Protein 8JDH (pdb70)

Sequence (289 aa):
DALIHLRVPAEVKGRWVKESRLEGKLTDWITGRVEAKALSIAEVLEEAAAARSSLEDSPIFYRNKLCADGIVTIQQQAARFSAATDDATRLDAALWAREGYQLLSSGLPDSYSGAVPNEGRTGWVTASQARLFGGEALWIERCQQELGDALIHLRVPAEVKGRWVKESRLEGKLTDWITGRVEAKALSIAEVLEEAAAARSLEDSPIFYRNKLCADGIVTIQQQAARFSAATDDATRLDAALWAREGYQLLSSSGLPDSYSGAVWVTASQARLFGGEALWIERCQQELGGA

Secondary structure (DSSP, 8-state):
-EEEEEEE-HHHHHHHHHHHHHT--HHHHHHHHHHHTTS-HHHHHHHHH--HHHHTSGGGGT-HHHHHHHHHHHHHHHHHHH-SSHHHHHHHHHHHHHHHHHHHHHS-S--SSSS--HHHH-HHHHH--TTT--HHHHHHHHHHHH-/-EEEEEEE-HHHHHHHHHHHHHT--HHHHHHHHH--PPPPHHHHHHHHH--HHHHTSGGGGT-HHHHHHHHHHHHHHHHHHH-SSHHHHHHHHHHHHHHHHHHHHHS-TT------TTTT--TTT--HHHHHHHHHHHHS--

Nearest PDB structures (foldseek):
  8jdi-assembly1_E  TM=7.417E-01  e=2.693E-19  Alcanivorax sp. KX64203
  8jdh-assembly1_B  TM=6.734E-01  e=8.171E-16  Alcanivorax sp. KX64203
  2etd-assembly1_A  TM=4.822E-01  e=4.230E+00  Thermotoga maritima MSB8
  4tql-assembly1_A  TM=3.091E-01  e=3.626E+00  synthetic construct
  8jdh-assembly1_B  TM=1.007E+00  e=4.690E-20  Alcanivorax sp. KX64203

Solvent-accessible surface area: 14426 Å² total

Radius of gyration: 20.29 Å; Cα contacts (8 Å, |Δi|>4): 411; chains: 2; bounding box: 60×46×45 Å

B-factor: mean 26.19, std 13.87, range [7.16, 74.79]

Foldseek 3Di:
DDDDDDDDPPVVVVVLVVLCVLVPDSVVLVVLLVVLLPDALLVLLVVLLVLVVLCVFQLCVQDPLQVQLSVLSNVLSVQLVPDDALVSVLVSSLSNVVSLVSNVVSFDPDDDDDHHDCRNGVRVVSVVCSNCPDNVSNNVSSVVVRD/DDDDDDDDPPVVVVVLVVVVVVVPDSVVSVVVVVDDDDDALLRLLVLLLVLVLCCVDCQCVLDVLQVQLSVLSNVLSVQLVPDDALVSVLVSSVSNVVSLVSNQVSDPAVDCVDNVVRHPVCVSCPDDVVNVVSSCVVRVDD

Organism: NCBI:txid1817793

Structure (mmCIF, N/CA/C/O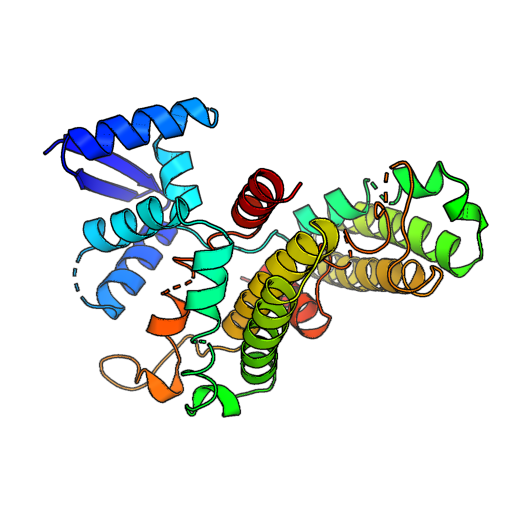 backbone):
data_8JDH
#
_entry.id   8JDH
#
_cell.length_a   85.953
_cell.length_b   52.289
_cell.length_c   85.121
_cell.angle_alpha   90.000
_cell.angle_beta   105.910
_cell.angle_gamma   90.000
#
_symmetry.space_group_name_H-M   'C 1 2 1'
#
loop_
_entity.id
_entity.type
_entity.pdbx_description
1 polymer AcrIF25
2 water water
#
loop_
_atom_site.group_PDB
_atom_site.id
_atom_site.type_symbol
_atom_site.label_atom_id
_atom_site.label_alt_id
_atom_site.label_comp_id
_atom_site.label_asym_id
_atom_site.label_entity_id
_atom_site.label_seq_id
_atom_site.pdbx_PDB_ins_code
_atom_site.Cartn_x
_atom_site.Cartn_y
_atom_site.Cartn_z
_atom_site.occupancy
_atom_site.B_iso_or_equiv
_atom_site.auth_seq_id
_atom_site.auth_comp_id
_atom_site.auth_asym_id
_atom_site.auth_atom_id
_atom_site.pdbx_PDB_model_num
ATOM 1 N N . ASP A 1 9 ? 8.448 23.291 38.961 1.00 65.33 9 ASP A N 1
ATOM 2 C CA . ASP A 1 9 ? 9.342 23.920 37.998 1.00 59.52 9 ASP A CA 1
ATOM 3 C C . ASP A 1 9 ? 9.803 25.276 38.516 1.00 63.54 9 ASP A C 1
ATOM 4 O O . ASP A 1 9 ? 9.059 25.974 39.205 1.00 70.18 9 ASP A O 1
ATOM 6 N N . ALA A 1 10 ? 11.017 25.662 38.146 1.00 59.99 10 ALA A N 1
ATOM 7 C CA . ALA A 1 10 ? 11.567 26.950 38.532 1.00 53.18 10 ALA A CA 1
ATOM 8 C C . ALA A 1 10 ? 11.480 27.899 37.347 1.00 50.30 10 ALA A C 1
ATOM 9 O O . ALA A 1 10 ? 11.252 27.495 36.207 1.00 59.15 10 ALA A O 1
ATOM 11 N N . LEU A 1 11 ? 11.643 29.183 37.633 1.00 50.74 11 LEU A N 1
ATOM 12 C CA . LEU A 1 11 ? 11.496 30.224 36.631 1.00 51.02 11 LEU A CA 1
ATOM 13 C C . LEU A 1 11 ? 12.791 31.012 36.500 1.00 49.25 11 LEU A C 1
ATOM 14 O O . LEU A 1 11 ? 13.363 31.448 37.504 1.00 45.34 11 LEU A O 1
ATOM 19 N N . ILE A 1 12 ? 13.251 31.183 35.261 1.00 42.45 12 ILE A N 1
ATOM 20 C CA . ILE A 1 12 ? 14.401 32.019 34.939 1.00 32.39 12 ILE A CA 1
ATOM 21 C C . ILE A 1 12 ? 13.908 33.160 34.065 1.00 36.19 12 ILE A C 1
ATOM 22 O O . ILE A 1 12 ? 13.191 32.927 33.084 1.00 39.48 12 ILE A O 1
ATOM 27 N N . HIS A 1 13 ? 14.284 34.384 34.417 1.00 36.94 13 HIS A N 1
ATOM 28 C CA . HIS A 1 13 ? 13.914 35.556 33.637 1.00 44.01 13 HIS A CA 1
ATOM 29 C C . HIS A 1 13 ? 15.126 35.955 32.804 1.00 43.75 13 HIS A C 1
ATOM 30 O O . HIS A 1 13 ? 16.119 36.467 33.332 1.00 41.72 13 HIS A O 1
ATOM 37 N N . LEU A 1 14 ? 15.040 35.700 31.501 1.00 34.95 14 LEU A N 1
ATOM 38 C CA . LEU A 1 14 ? 16.126 35.928 30.556 1.00 33.84 14 LEU A CA 1
ATOM 39 C C . LEU A 1 14 ? 15.837 37.224 29.806 1.00 39.43 14 LEU A C 1
ATOM 40 O O . LEU A 1 14 ? 14.855 37.306 29.062 1.00 37.20 14 LEU A O 1
ATOM 45 N N . ARG A 1 15 ? 16.685 38.236 30.009 1.00 36.37 15 ARG A N 1
ATOM 46 C CA . ARG A 1 15 ? 16.535 39.530 29.352 1.00 39.45 15 ARG A CA 1
ATOM 47 C C . ARG A 1 15 ? 17.549 39.644 28.223 1.00 39.74 15 ARG A C 1
ATOM 48 O O . ARG A 1 15 ? 18.760 39.580 28.459 1.00 45.70 15 ARG A O 1
ATOM 56 N N . VAL A 1 16 ? 17.050 39.815 27.003 1.00 33.37 16 VAL A N 1
ATOM 57 C CA . VAL A 1 16 ? 17.884 39.932 25.808 1.00 25.31 16 VAL A CA 1
ATOM 58 C C . VAL A 1 16 ? 17.329 41.035 24.934 1.00 26.03 16 VAL A C 1
ATOM 59 O O . VAL A 1 16 ? 16.173 41.472 25.111 1.00 32.15 16 VAL A O 1
ATOM 63 N N . PRO A 1 17 ? 18.122 41.549 23.996 1.00 26.71 17 PRO A N 1
ATOM 64 C CA . PRO A 1 17 ? 17.588 42.508 23.025 1.00 31.04 17 PRO A CA 1
ATOM 65 C C . PRO A 1 17 ? 16.410 41.916 22.260 1.00 32.11 17 PRO A C 1
ATOM 66 O O . PRO A 1 17 ? 16.383 40.721 21.954 1.00 31.44 17 PRO A O 1
ATOM 70 N N . ALA A 1 18 ? 15.404 42.758 21.999 1.00 30.81 18 ALA A N 1
ATOM 71 C CA . ALA A 1 18 ? 14.215 42.291 21.287 1.00 32.90 18 ALA A CA 1
ATOM 72 C C . ALA A 1 18 ? 14.580 41.606 19.977 1.00 29.52 18 ALA A C 1
ATOM 73 O O . ALA A 1 18 ? 13.911 40.652 19.565 1.00 30.70 18 ALA A O 1
ATOM 75 N N . GLU A 1 19 ? 15.642 42.074 19.322 1.00 28.00 19 GLU A N 1
ATOM 76 C CA . GLU A 1 19 ? 16.099 41.484 18.067 1.00 32.83 19 GLU A CA 1
ATOM 77 C C . GLU A 1 19 ? 16.543 40.040 18.272 1.00 33.18 19 GLU A C 1
ATOM 78 O O . GLU A 1 19 ? 16.210 39.147 17.476 1.00 28.72 19 GLU A O 1
ATOM 84 N N . VAL A 1 20 ? 17.315 39.802 19.338 1.00 30.14 20 VAL A N 1
ATOM 85 C CA . VAL A 1 20 ? 17.809 38.461 19.643 1.00 29.57 20 VAL A CA 1
ATOM 86 C C . VAL A 1 20 ? 16.647 37.526 19.944 1.00 21.48 20 VAL A C 1
ATOM 87 O O . VAL A 1 20 ? 16.577 36.400 19.426 1.00 22.62 20 VAL A O 1
ATOM 91 N N . LYS A 1 21 ? 15.717 37.979 20.794 1.00 23.05 21 LYS A N 1
ATOM 92 C CA . LYS A 1 21 ? 14.549 37.162 21.089 1.00 21.33 21 LYS A CA 1
ATOM 93 C C . LYS A 1 21 ? 13.767 36.862 19.821 1.00 29.53 21 LYS A C 1
ATOM 94 O O . LYS A 1 21 ? 13.279 35.745 19.642 1.00 20.91 21 LYS A O 1
ATOM 100 N N . GLY A 1 22 ? 13.625 37.850 18.937 1.00 24.66 22 GLY A N 1
ATOM 101 C CA . GLY A 1 22 ? 12.891 37.617 17.705 1.00 24.36 22 GLY A CA 1
ATOM 102 C C . GLY A 1 22 ? 13.533 36.535 16.861 1.00 25.79 22 GLY A C 1
ATOM 103 O O . GLY A 1 22 ? 12.845 35.670 16.310 1.00 24.65 22 GLY A O 1
ATOM 104 N N . ARG A 1 23 ? 14.863 36.571 16.760 1.00 23.30 23 ARG A N 1
ATOM 105 C CA . ARG A 1 23 ? 15.591 35.561 15.996 1.00 21.70 23 ARG A CA 1
ATOM 106 C C . ARG A 1 23 ? 15.411 34.173 16.608 1.00 23.57 23 ARG A C 1
ATOM 107 O O . ARG A 1 23 ? 15.199 33.186 15.888 1.00 22.56 23 ARG A O 1
ATOM 115 N N . TRP A 1 24 ? 15.464 34.084 17.941 1.00 19.46 24 TRP A N 1
ATOM 116 C CA . TRP A 1 24 ? 15.274 32.794 18.595 1.00 20.14 24 TRP A CA 1
ATOM 117 C C . TRP A 1 24 ? 13.852 32.283 18.424 1.00 20.57 24 TRP A C 1
ATOM 118 O O . TRP A 1 24 ? 13.636 31.085 18.208 1.00 19.24 24 TRP A O 1
ATOM 129 N N . VAL A 1 25 ? 12.866 33.171 18.550 1.00 18.73 25 VAL A N 1
ATOM 130 C CA . VAL A 1 25 ? 11.475 32.767 18.359 1.00 18.60 25 VAL A CA 1
ATOM 131 C C . VAL A 1 25 ? 11.270 32.261 16.942 1.00 21.46 25 VAL A C 1
ATOM 132 O O . VAL A 1 25 ? 10.610 31.236 16.719 1.00 22.67 25 VAL A O 1
ATOM 136 N N . LYS A 1 26 ? 11.854 32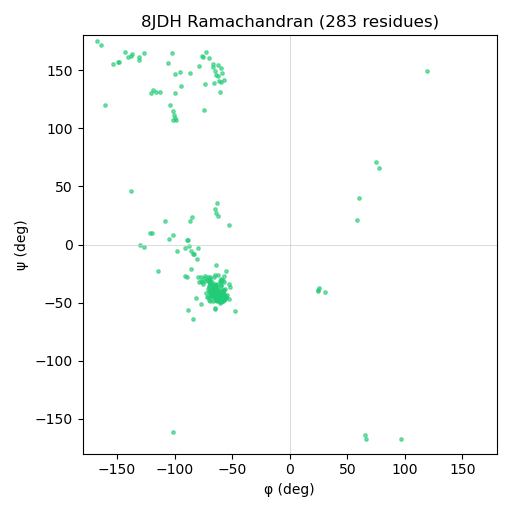.955 15.967 1.00 18.80 26 LYS A N 1
ATOM 137 C CA . LYS A 1 26 ? 11.664 32.560 14.579 1.00 26.34 26 LYS A CA 1
ATOM 138 C C . LYS A 1 26 ? 12.288 31.199 14.313 1.00 24.77 26 LYS A C 1
ATOM 139 O O . LYS A 1 26 ? 11.669 30.345 13.667 1.00 23.64 26 LYS A O 1
ATOM 145 N N . GLU A 1 27 ? 13.492 30.956 14.836 1.00 17.70 27 GLU A N 1
ATOM 146 C CA . GLU A 1 27 ? 14.105 29.660 14.565 1.00 23.32 27 GLU A CA 1
ATOM 147 C C . GLU A 1 27 ? 13.397 28.530 15.304 1.00 23.32 27 GLU A C 1
ATOM 148 O O . GLU A 1 27 ? 13.166 27.463 14.724 1.00 21.96 27 GLU A O 1
ATOM 154 N N . SER A 1 28 ? 13.086 28.719 16.593 1.00 15.71 28 SER A N 1
ATOM 155 C CA . SER A 1 28 ? 12.298 27.728 17.326 1.00 16.13 28 SER A CA 1
ATOM 156 C C . SER A 1 28 ? 10.998 27.396 16.598 1.00 19.80 28 SER A C 1
ATOM 157 O O . SER A 1 28 ? 10.624 26.223 16.469 1.00 22.79 28 SER A O 1
ATOM 160 N N . ARG A 1 29 ? 10.268 28.419 16.141 1.00 17.34 29 ARG A N 1
ATOM 161 C CA . ARG A 1 29 ? 9.001 28.134 15.481 1.00 19.21 29 ARG A CA 1
ATOM 162 C C . ARG A 1 29 ? 9.214 27.449 14.137 1.00 22.11 29 ARG A C 1
ATOM 163 O O . ARG A 1 29 ? 8.414 26.590 13.751 1.00 24.16 29 ARG A O 1
ATOM 171 N N . LEU A 1 30 ? 10.303 27.778 13.440 1.00 20.99 30 LEU A N 1
ATOM 172 C CA . LEU A 1 30 ? 10.610 27.128 12.173 1.00 24.69 30 LEU A CA 1
ATOM 173 C C . LEU A 1 30 ? 10.839 25.636 12.358 1.00 25.51 30 LEU A C 1
ATOM 174 O O . LEU A 1 30 ? 10.516 24.845 11.465 1.00 24.03 30 LEU A O 1
ATOM 179 N N . GLU A 1 31 ? 11.405 25.240 13.498 1.00 21.48 31 GLU A N 1
ATOM 180 C CA . GLU A 1 31 ? 11.642 23.841 13.821 1.00 25.86 31 GLU A CA 1
ATOM 181 C C . GLU A 1 31 ? 10.455 23.173 14.497 1.00 28.19 31 GLU A C 1
ATOM 182 O O . GLU A 1 31 ? 10.516 21.969 14.777 1.00 26.82 31 GLU A O 1
ATOM 188 N N . GLY A 1 32 ? 9.372 23.908 14.741 1.00 22.29 32 GLY A N 1
ATOM 189 C CA . GLY A 1 32 ? 8.219 23.316 15.385 1.00 23.50 32 GLY A CA 1
ATOM 190 C C . GLY A 1 32 ? 8.380 23.087 16.866 1.00 23.67 32 GLY A C 1
ATOM 191 O O . GLY A 1 32 ? 7.734 22.185 17.411 1.00 26.38 32 GLY A O 1
ATOM 200 N N . LYS A 1 34 ? 8.683 24.718 21.043 1.00 23.92 34 LYS A N 1
ATOM 201 C CA . LYS A 1 34 ? 8.526 25.812 21.987 1.00 26.23 34 LYS A CA 1
ATOM 202 C C . LYS A 1 34 ? 9.877 26.465 22.245 1.00 27.54 34 LYS A C 1
ATOM 203 O O . LYS A 1 34 ? 10.918 25.800 22.262 1.00 23.14 34 LYS A O 1
ATOM 209 N N . LEU A 1 35 ? 9.842 27.781 22.475 1.00 24.81 35 LEU A N 1
ATOM 210 C CA . LEU A 1 35 ? 11.071 28.543 22.686 1.00 19.95 35 LEU A CA 1
ATOM 211 C C . LEU A 1 35 ? 11.873 28.002 23.861 1.00 29.29 35 LEU A C 1
ATOM 212 O O . LEU A 1 35 ? 13.105 27.883 23.780 1.00 23.99 35 LEU A O 1
ATOM 217 N N . THR A 1 36 ? 11.197 27.684 24.969 1.00 22.40 36 THR A N 1
ATOM 218 C CA . THR A 1 36 ? 11.907 27.174 26.140 1.00 22.13 36 THR A CA 1
ATOM 219 C C . THR A 1 36 ? 12.600 25.853 25.838 1.00 24.51 36 THR A C 1
ATOM 220 O O . THR A 1 36 ? 13.735 25.629 26.274 1.00 28.41 36 THR A O 1
ATOM 224 N N . ASP A 1 37 ? 11.931 24.956 25.109 1.00 21.60 37 ASP A N 1
ATOM 225 C CA . ASP A 1 37 ? 12.558 23.678 24.784 1.00 21.40 37 ASP A CA 1
ATOM 226 C C . ASP A 1 37 ? 13.768 23.881 23.877 1.00 16.95 37 ASP A C 1
ATOM 227 O O . ASP A 1 37 ? 14.806 23.228 24.052 1.00 17.92 37 ASP A O 1
ATOM 232 N N . TRP A 1 38 ? 13.658 24.807 22.924 1.00 18.58 38 TRP A N 1
ATOM 233 C CA . TRP A 1 38 ? 14.757 25.094 22.004 1.00 16.53 38 TRP A CA 1
ATOM 234 C C . TRP A 1 38 ? 15.973 25.629 22.757 1.00 21.16 38 TRP A C 1
ATOM 235 O O . TRP A 1 38 ? 17.109 25.148 22.581 1.00 17.03 38 TRP A O 1
ATOM 246 N N . ILE A 1 39 ? 15.740 26.614 23.628 1.00 16.13 39 ILE A N 1
ATOM 247 C CA . ILE A 1 39 ? 16.819 27.179 24.435 1.00 15.92 39 ILE A CA 1
ATOM 248 C C . ILE A 1 39 ? 17.437 26.101 25.317 1.00 19.45 39 ILE A C 1
ATOM 249 O O . ILE A 1 39 ? 18.666 25.965 25.399 1.00 18.34 39 ILE A O 1
ATOM 254 N N . THR A 1 40 ? 16.591 25.338 26.017 1.00 19.12 40 THR A N 1
ATOM 255 C CA . THR A 1 40 ? 17.102 24.321 26.929 1.00 17.25 40 THR A CA 1
ATOM 256 C C . THR A 1 40 ? 17.959 23.307 26.198 1.00 19.16 40 THR A C 1
ATOM 257 O O . THR A 1 40 ? 19.022 22.914 26.694 1.00 19.88 40 THR A O 1
ATOM 261 N N . GLY A 1 41 ? 17.519 22.868 25.017 1.00 19.16 41 GLY A N 1
ATOM 262 C CA . GLY A 1 41 ? 18.309 21.902 24.291 1.00 20.63 41 GLY A CA 1
ATOM 263 C C . GLY A 1 41 ? 19.648 22.458 23.861 1.00 21.12 41 GLY A C 1
ATOM 264 O O . GLY A 1 41 ? 20.666 21.756 23.951 1.00 19.35 41 GLY A O 1
ATOM 265 N N . ARG A 1 42 ? 19.700 23.762 23.541 1.00 17.87 42 ARG A N 1
ATOM 266 C CA . ARG A 1 42 ? 21.007 24.282 23.150 1.00 15.43 42 ARG A CA 1
ATOM 267 C C . ARG A 1 42 ? 21.906 24.512 24.355 1.00 17.14 42 ARG A C 1
ATOM 268 O O . ARG A 1 42 ? 23.120 24.329 24.249 1.00 17.63 42 ARG A O 1
ATOM 276 N N . VAL A 1 43 ? 21.335 24.785 25.526 1.00 15.70 43 VAL A N 1
ATOM 277 C CA . VAL A 1 43 ? 22.173 24.938 26.712 1.00 17.51 43 VAL A CA 1
ATOM 278 C C . VAL A 1 43 ? 22.719 23.578 27.136 1.00 18.96 43 VAL A C 1
ATOM 279 O O . VAL A 1 43 ? 23.911 23.430 27.421 1.00 19.03 43 VAL A O 1
ATOM 283 N N . GLU A 1 44 ? 21.860 22.557 27.160 1.00 19.59 44 GLU A N 1
ATOM 284 C CA . GLU A 1 44 ? 22.311 21.256 27.639 1.00 20.42 44 GLU A CA 1
ATOM 285 C C . GLU A 1 44 ? 23.295 20.606 26.676 1.00 23.77 44 GLU A C 1
ATOM 286 O O . GLU A 1 44 ? 24.185 19.868 27.120 1.00 23.25 44 GLU A O 1
ATOM 292 N N . ALA A 1 45 ? 23.187 20.886 25.368 1.00 20.44 45 ALA A N 1
ATOM 293 C CA . ALA A 1 45 ? 24.066 20.215 24.418 1.00 22.47 45 ALA A CA 1
ATOM 294 C C . ALA A 1 45 ? 25.536 20.563 24.611 1.00 22.02 45 ALA A C 1
ATOM 295 O O . ALA A 1 45 ? 26.397 19.809 24.152 1.00 23.76 45 ALA A O 1
ATOM 297 N N . LYS A 1 46 ? 25.856 21.651 25.310 1.00 17.90 46 LYS A N 1
ATOM 298 C CA . LYS A 1 46 ? 27.250 22.075 25.361 1.00 20.57 46 LYS A CA 1
ATOM 299 C C . LYS A 1 46 ? 28.068 21.263 26.352 1.00 26.02 46 LYS A C 1
ATOM 300 O O . LYS A 1 46 ? 29.283 21.467 26.450 1.00 24.57 46 LYS A O 1
ATOM 306 N N . ALA A 1 47 ? 27.432 20.346 27.077 1.00 24.58 47 ALA A N 1
ATOM 307 C CA . ALA A 1 47 ? 28.125 19.384 27.927 1.00 23.58 47 ALA A CA 1
ATOM 308 C C . ALA A 1 47 ? 28.686 18.185 27.164 1.00 25.65 47 ALA A C 1
ATOM 309 O O . ALA A 1 47 ? 29.490 17.440 27.730 1.00 24.90 47 ALA A O 1
ATOM 311 N N . LEU A 1 48 ? 28.298 17.976 25.907 1.00 21.12 48 LEU A N 1
ATOM 312 C CA . LEU A 1 48 ? 28.817 16.848 25.138 1.00 19.90 48 LEU A CA 1
ATOM 313 C C . LEU A 1 48 ? 30.327 16.933 24.939 1.00 22.26 48 LEU A C 1
ATOM 314 O O . LEU A 1 48 ? 30.902 18.017 24.803 1.00 23.61 48 LEU A O 1
ATOM 319 N N . SER A 1 49 ? 30.970 15.764 24.945 1.00 20.99 49 SER A N 1
ATOM 320 C CA . SER A 1 49 ? 32.376 15.638 24.569 1.00 20.21 49 SER A CA 1
ATOM 321 C C . SER A 1 49 ? 32.631 16.110 23.138 1.00 19.57 49 SER A C 1
ATOM 322 O O . SER A 1 49 ? 31.757 16.046 22.272 1.00 18.96 49 SER A O 1
ATOM 325 N N . ILE A 1 50 ? 33.861 16.583 22.895 1.00 17.79 50 ILE A N 1
ATOM 326 C CA . ILE A 1 50 ? 34.295 16.944 21.539 1.00 16.79 50 ILE A CA 1
ATOM 327 C C . ILE A 1 50 ? 34.131 15.779 20.571 1.00 22.88 50 ILE A C 1
ATOM 328 O O . ILE A 1 50 ? 33.653 15.955 19.437 1.00 16.08 50 ILE A O 1
ATOM 333 N N . ALA A 1 51 ? 34.543 14.572 20.987 1.00 17.98 51 ALA A N 1
ATOM 334 C CA . ALA A 1 51 ? 34.450 13.415 20.097 1.00 18.86 51 ALA A CA 1
ATOM 335 C C . ALA A 1 51 ? 33.006 13.141 19.678 1.00 15.70 51 ALA A C 1
ATOM 336 O O . ALA A 1 51 ? 32.736 12.820 18.512 1.00 20.66 51 ALA A O 1
ATOM 338 N N . GLU A 1 52 ? 32.069 13.260 20.619 1.00 14.84 52 GLU A N 1
ATOM 339 C CA . GLU A 1 52 ? 30.667 13.006 20.311 1.00 16.97 52 GLU A CA 1
ATOM 340 C C . GLU A 1 52 ? 30.113 14.067 19.372 1.00 17.89 52 GLU A C 1
ATOM 341 O O . GLU A 1 52 ? 29.370 13.751 18.433 1.00 17.39 52 GLU A O 1
ATOM 347 N N . VAL A 1 53 ? 30.475 15.332 19.600 1.00 13.74 53 VAL A N 1
ATOM 348 C CA . VAL A 1 53 ? 30.064 16.393 18.689 1.00 14.79 53 VAL A CA 1
ATOM 349 C C . VAL A 1 53 ? 30.552 16.095 17.275 1.00 16.64 53 VAL A C 1
ATOM 350 O O . VAL A 1 53 ? 29.790 16.188 16.308 1.00 13.96 53 VAL A O 1
ATOM 354 N N . LEU A 1 54 ? 31.832 15.747 17.131 1.00 16.50 54 LEU A N 1
ATOM 355 C CA . LEU A 1 54 ? 32.379 15.547 15.792 1.00 15.58 54 LEU A CA 1
ATOM 356 C C . LEU A 1 54 ? 31.762 14.337 15.101 1.00 19.03 54 LEU A C 1
ATOM 357 O O . LEU A 1 54 ? 31.519 14.372 13.890 1.00 16.24 54 LEU A O 1
ATOM 362 N N . GLU A 1 55 ? 31.496 13.261 15.848 1.00 16.50 55 GLU A N 1
ATOM 363 C CA . GLU A 1 55 ? 30.834 12.095 15.261 1.00 16.41 55 GLU A CA 1
ATOM 364 C C . GLU A 1 55 ? 29.432 12.445 14.761 1.00 15.00 55 GLU A C 1
ATOM 365 O O . GLU A 1 55 ? 29.050 12.097 13.628 1.00 17.86 55 GLU A O 1
ATOM 371 N N . GLU A 1 56 ? 28.657 13.164 15.585 1.00 13.72 56 GLU A N 1
ATOM 372 C CA . GLU A 1 56 ? 27.307 13.532 15.158 1.00 13.18 56 GLU A CA 1
ATOM 373 C C . GLU A 1 56 ? 27.335 14.519 13.998 1.00 13.99 56 GLU A C 1
ATOM 374 O O . GLU A 1 56 ? 26.573 14.375 13.034 1.00 11.96 56 GLU A O 1
ATOM 380 N N . ALA A 1 57 ? 28.213 15.520 14.073 1.00 13.37 57 ALA A N 1
ATOM 381 C CA . ALA A 1 57 ? 28.280 16.536 13.035 1.00 12.55 57 ALA A CA 1
ATOM 382 C C . ALA A 1 57 ? 28.725 15.935 11.721 1.00 14.70 57 ALA A C 1
ATOM 383 O O . ALA A 1 57 ? 28.190 16.278 10.669 1.00 13.49 57 ALA A O 1
ATOM 385 N N . ALA A 1 58 ? 29.685 15.013 11.758 1.00 11.76 58 ALA A N 1
ATOM 386 C CA . ALA A 1 58 ? 30.103 14.371 10.524 1.00 12.61 58 ALA A CA 1
ATOM 387 C C . ALA A 1 58 ? 28.968 13.560 9.914 1.00 13.53 58 ALA A C 1
ATOM 388 O O . ALA A 1 58 ? 28.790 13.564 8.691 1.00 13.75 58 ALA A O 1
ATOM 390 N N . ALA A 1 59 ? 28.182 12.855 10.747 1.00 14.46 59 ALA A N 1
ATOM 391 C CA . ALA A 1 59 ? 27.057 12.103 10.191 1.00 17.60 59 ALA A CA 1
ATOM 392 C C . ALA A 1 59 ? 26.019 13.032 9.548 1.00 14.07 59 ALA A C 1
ATOM 393 O O . ALA A 1 59 ? 25.464 12.736 8.476 1.00 14.46 59 ALA A O 1
ATOM 403 N N . ALA A 1 61 ? 26.638 15.932 8.288 1.00 14.75 61 ALA A N 1
ATOM 404 C CA . ALA A 1 61 ? 27.248 16.422 7.058 1.00 13.80 61 ALA A CA 1
ATOM 405 C C . ALA A 1 61 ? 27.136 15.388 5.943 1.00 11.23 61 ALA A C 1
ATOM 406 O O . ALA A 1 61 ? 26.889 15.736 4.787 1.00 13.84 61 ALA A O 1
ATOM 408 N N . ARG A 1 62 ? 27.325 14.110 6.274 1.00 10.53 62 ARG A N 1
ATOM 409 C CA . ARG A 1 62 ? 27.125 13.050 5.292 1.00 13.40 62 ARG A CA 1
ATOM 410 C C . ARG A 1 62 ? 25.717 13.100 4.714 1.00 21.54 62 ARG A C 1
ATOM 411 O O . ARG A 1 62 ? 25.531 12.934 3.503 1.00 15.60 62 ARG A O 1
ATOM 419 N N . SER A 1 63 ? 24.707 13.315 5.564 1.00 15.80 63 SER A N 1
ATOM 420 C CA A SER A 1 63 ? 23.345 13.419 5.044 0.69 14.86 63 SER A CA 1
ATOM 421 C CA B SER A 1 63 ? 23.344 13.418 5.050 0.31 14.80 63 SER A CA 1
ATOM 422 C C . SER A 1 63 ? 23.187 14.631 4.136 1.00 15.10 63 SER A C 1
ATOM 423 O O . SER A 1 63 ? 22.504 14.559 3.107 1.00 16.66 63 SER A O 1
ATOM 428 N N . LEU A 1 64 ? 23.814 15.757 4.494 1.00 11.65 64 LEU A N 1
ATOM 429 C CA . LEU A 1 64 ? 23.714 16.927 3.624 1.00 14.34 64 LEU A CA 1
ATOM 430 C C . LEU A 1 64 ? 24.460 16.725 2.303 1.00 12.30 64 LEU A C 1
ATOM 431 O O . LEU A 1 64 ? 24.037 17.259 1.271 1.00 13.50 64 LEU A O 1
ATOM 436 N N . GLU A 1 65 ? 25.578 15.990 2.314 1.00 13.25 65 GLU A N 1
ATOM 437 C CA . GLU A 1 65 ? 26.279 15.718 1.065 1.00 12.11 65 GLU A CA 1
ATOM 438 C C . GLU A 1 65 ? 25.378 14.983 0.087 1.00 18.05 65 GLU A C 1
ATOM 439 O O . GLU A 1 65 ? 25.476 15.192 -1.127 1.00 16.10 65 GLU A O 1
ATOM 445 N N . ASP A 1 66 ? 24.478 14.144 0.599 1.00 13.64 66 ASP A N 1
ATOM 446 C CA . ASP A 1 66 ? 23.539 13.386 -0.209 1.00 15.74 66 ASP A CA 1
ATOM 447 C C . ASP A 1 66 ? 22.257 14.162 -0.521 1.00 19.95 66 ASP A C 1
ATOM 448 O O . ASP A 1 66 ? 21.251 13.552 -0.898 1.00 26.32 66 ASP A O 1
ATOM 453 N N . SER A 1 67 ? 22.283 15.483 -0.425 1.00 12.28 67 SER A N 1
ATOM 454 C CA . SER A 1 67 ? 21.095 16.324 -0.522 1.00 13.88 67 SER A CA 1
ATOM 455 C C . SER A 1 67 ? 21.370 17.443 -1.513 1.00 16.73 67 SER A C 1
ATOM 456 O O . SER A 1 67 ? 22.529 17.744 -1.814 1.00 15.28 67 SER A O 1
ATOM 459 N N . PRO A 1 68 ? 20.318 18.087 -2.031 1.00 16.04 68 PRO A N 1
ATOM 460 C CA . PRO A 1 68 ? 20.531 19.219 -2.951 1.00 13.34 68 PRO A CA 1
ATOM 461 C C . PRO A 1 68 ? 21.360 20.360 -2.391 1.00 14.55 68 PRO A C 1
ATOM 462 O O . PRO A 1 68 ? 22.004 21.065 -3.180 1.00 16.33 68 PRO A O 1
ATOM 466 N N . ILE A 1 69 ? 21.368 20.570 -1.069 1.00 12.11 69 ILE A N 1
ATOM 467 C CA . ILE A 1 69 ? 22.122 21.696 -0.514 1.00 14.72 69 ILE A CA 1
ATOM 468 C C . ILE A 1 69 ? 23.596 21.574 -0.876 1.00 18.60 69 ILE A C 1
ATOM 469 O O . ILE A 1 69 ? 24.286 22.587 -1.058 1.00 16.11 69 ILE A O 1
ATOM 474 N N . PHE A 1 70 ? 24.093 20.339 -1.028 1.00 16.43 70 PHE A N 1
ATOM 475 C CA . PHE A 1 70 ? 25.496 20.130 -1.380 1.00 13.12 70 PHE A CA 1
ATOM 476 C C . PHE A 1 70 ? 25.848 20.774 -2.713 1.00 17.18 70 PHE A C 1
ATOM 477 O O . PHE A 1 70 ? 26.999 21.183 -2.924 1.00 17.62 70 PHE A O 1
ATOM 485 N N . TYR A 1 71 ? 24.880 20.878 -3.617 1.00 15.87 71 TYR A N 1
ATOM 486 C CA . TYR A 1 71 ? 25.105 21.400 -4.955 1.00 16.91 71 TYR A CA 1
ATOM 487 C C . TYR A 1 71 ? 24.644 22.841 -5.107 1.00 15.71 71 TYR A C 1
ATOM 488 O O . TYR A 1 71 ? 24.678 23.380 -6.220 1.00 19.18 71 TYR A O 1
ATOM 497 N N . ARG A 1 72 ? 24.265 23.492 -4.011 1.00 10.90 72 ARG A N 1
ATOM 498 C CA . ARG A 1 72 ? 23.759 24.856 -4.106 1.00 10.97 72 ARG A CA 1
ATOM 499 C C . ARG A 1 72 ? 24.860 25.831 -4.476 1.00 15.83 72 ARG A C 1
ATOM 500 O O . ARG A 1 72 ? 24.700 26.646 -5.390 1.00 17.07 72 ARG A O 1
ATOM 508 N N . ASN A 1 73 ? 25.994 25.740 -3.794 1.00 12.87 73 ASN A N 1
ATOM 509 C CA . ASN A 1 73 ? 27.135 26.596 -4.088 1.00 12.75 73 ASN A CA 1
ATOM 510 C C . ASN A 1 73 ? 28.369 25.988 -3.436 1.00 15.10 73 ASN A C 1
ATOM 511 O O . ASN A 1 73 ? 28.284 25.040 -2.640 1.00 12.64 73 ASN A O 1
ATOM 516 N N . LYS A 1 74 ? 29.527 26.569 -3.769 1.00 9.66 74 LYS A N 1
ATOM 517 C CA . LYS A 1 74 ? 30.793 26.008 -3.320 1.00 10.88 74 LYS A CA 1
ATOM 518 C C . LYS A 1 74 ? 30.990 26.172 -1.819 1.00 11.82 74 LYS A C 1
ATOM 519 O O . LYS A 1 74 ? 31.698 25.364 -1.208 1.00 12.01 74 LYS A O 1
ATOM 525 N N . LEU A 1 75 ? 30.388 27.203 -1.207 1.00 11.00 75 LEU A N 1
ATOM 526 C CA . LEU A 1 75 ? 30.493 27.350 0.241 1.00 10.24 75 LEU A CA 1
ATOM 527 C C . LEU A 1 75 ? 29.877 26.153 0.951 1.00 11.63 75 LEU A C 1
ATOM 528 O O . LEU A 1 75 ? 30.473 25.591 1.881 1.00 10.26 75 LEU A O 1
ATOM 533 N N . CYS A 1 76 ? 28.688 25.739 0.515 1.00 10.91 76 CYS A N 1
ATOM 534 C CA . CYS A 1 76 ? 28.048 24.589 1.151 1.00 8.44 76 CYS A CA 1
ATOM 535 C C . CYS A 1 76 ? 28.844 23.312 0.931 1.00 8.19 76 CYS A C 1
ATOM 536 O O . CYS A 1 76 ? 29.068 22.540 1.872 1.00 11.46 76 CYS A O 1
ATOM 539 N N . ALA A 1 77 ? 29.254 23.052 -0.310 1.00 11.23 77 ALA A N 1
ATOM 540 C CA . ALA A 1 77 ? 29.973 21.807 -0.586 1.00 11.97 77 ALA A CA 1
ATOM 541 C C . ALA A 1 77 ? 31.268 21.744 0.214 1.00 14.54 77 ALA A C 1
ATOM 542 O O . ALA A 1 77 ? 31.578 20.729 0.856 1.00 12.87 77 ALA A O 1
ATOM 544 N N . ASP A 1 78 ? 32.048 22.825 0.177 1.00 11.62 78 ASP A N 1
ATOM 545 C CA . ASP A 1 78 ? 33.331 22.818 0.868 1.00 10.31 78 ASP A CA 1
ATOM 546 C C . ASP A 1 78 ? 33.151 22.734 2.379 1.00 12.52 78 ASP A C 1
ATOM 547 O O . ASP A 1 78 ? 33.947 22.081 3.062 1.00 13.45 78 ASP A O 1
ATOM 552 N N . GLY A 1 79 ? 32.114 23.380 2.931 1.00 10.85 79 GLY A N 1
ATOM 553 C CA . GLY A 1 79 ? 31.884 23.252 4.363 1.00 11.85 79 GLY A CA 1
ATOM 554 C C . GLY A 1 79 ? 31.519 21.827 4.755 1.00 13.16 79 GLY A C 1
ATOM 555 O O 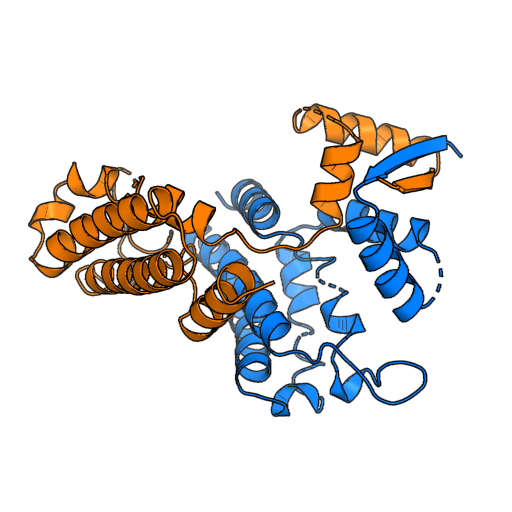. GLY A 1 79 ? 32.025 21.299 5.751 1.00 11.41 79 GLY A O 1
ATOM 556 N N . ILE A 1 80 ? 30.644 21.187 3.966 1.00 11.73 80 ILE A N 1
ATOM 557 C CA . ILE A 1 80 ? 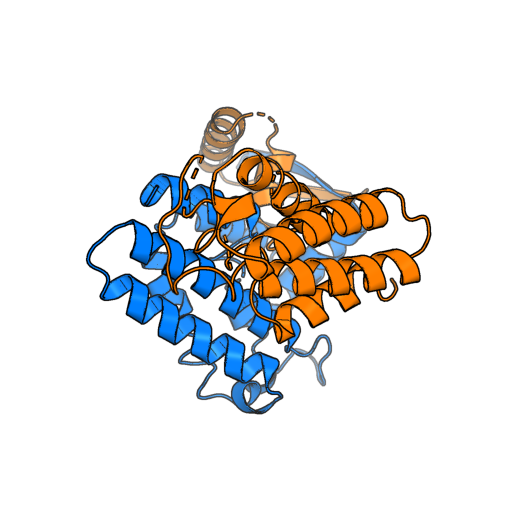30.195 19.818 4.249 1.00 8.38 80 ILE A CA 1
ATOM 558 C C . ILE A 1 80 ? 31.370 18.840 4.195 1.00 11.46 80 ILE A C 1
ATOM 559 O O . ILE A 1 80 ? 31.560 17.994 5.097 1.00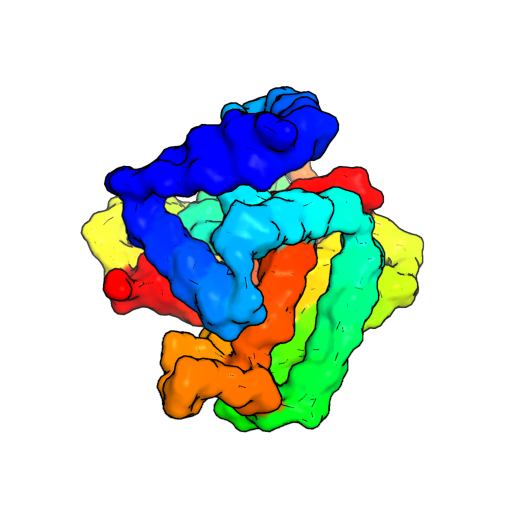 12.01 80 ILE A O 1
ATOM 564 N N . VAL A 1 81 ? 32.221 18.997 3.174 1.00 12.00 81 VAL A N 1
ATOM 565 C CA . VAL A 1 81 ? 33.400 18.143 3.043 1.00 9.79 81 VAL A CA 1
ATOM 566 C C . VAL A 1 81 ? 34.372 18.397 4.185 1.00 12.34 81 VAL A C 1
ATOM 567 O O . VAL A 1 81 ? 34.955 17.455 4.732 1.00 15.47 81 VAL A O 1
ATOM 571 N N . THR A 1 82 ? 34.577 19.665 4.555 1.00 9.43 82 THR A N 1
ATOM 572 C CA . THR A 1 82 ? 35.508 19.983 5.632 1.00 13.12 82 THR A CA 1
ATOM 573 C C . THR A 1 82 ? 35.084 19.341 6.947 1.00 17.94 82 THR A C 1
ATOM 574 O O . THR A 1 82 ? 35.921 18.794 7.679 1.00 13.58 82 THR A O 1
ATOM 578 N N . ILE A 1 83 ? 33.793 19.420 7.283 1.00 11.15 83 ILE A N 1
ATOM 579 C CA . ILE A 1 83 ? 33.352 18.802 8.530 1.00 12.37 83 ILE A CA 1
ATOM 580 C C . ILE A 1 83 ? 33.729 17.332 8.527 1.00 13.39 83 ILE A C 1
ATOM 581 O O . ILE A 1 83 ? 34.301 16.818 9.499 1.00 14.37 83 ILE A O 1
ATOM 586 N N . GLN A 1 84 ? 33.444 16.640 7.414 1.00 12.38 84 GLN A N 1
ATOM 587 C CA . GLN A 1 84 ? 33.740 15.203 7.398 1.00 12.94 84 GLN A CA 1
ATOM 588 C C . GLN A 1 84 ? 35.249 14.905 7.437 1.00 17.78 84 GLN A C 1
ATOM 589 O O . GLN A 1 84 ? 35.697 14.026 8.186 1.00 16.20 84 GLN A O 1
ATOM 595 N N . GLN A 1 85 ? 36.046 15.619 6.644 1.00 12.81 85 GLN A N 1
ATOM 596 C CA . GLN A 1 85 ? 37.482 15.367 6.614 1.00 14.59 85 GLN A CA 1
ATOM 597 C C . GLN A 1 85 ? 38.113 15.626 7.972 1.00 16.36 85 GLN A C 1
ATOM 598 O O . GLN A 1 85 ? 38.978 14.858 8.424 1.00 15.90 85 GLN A O 1
ATOM 604 N N . GLN A 1 86 ? 37.705 16.706 8.641 1.00 14.74 86 GLN A N 1
ATOM 605 C CA . GLN A 1 86 ? 38.331 17.021 9.918 1.00 15.47 86 GLN A CA 1
ATOM 606 C C . GLN A 1 86 ? 37.827 16.119 11.033 1.00 15.46 86 GLN A C 1
ATOM 607 O O . GLN A 1 86 ? 38.608 15.760 11.920 1.00 17.26 86 GLN A O 1
ATOM 613 N N . ALA A 1 87 ? 36.567 15.673 10.992 1.00 13.65 87 ALA A N 1
ATOM 614 C CA . ALA A 1 87 ? 36.160 14.657 11.959 1.00 16.54 87 ALA A CA 1
ATOM 615 C C . ALA A 1 87 ? 36.954 13.363 11.772 1.00 14.77 87 ALA A C 1
ATOM 616 O O . ALA A 1 87 ? 37.390 12.739 12.755 1.00 20.17 87 ALA A O 1
ATOM 618 N N . ALA A 1 88 ? 37.164 12.942 10.515 1.00 17.22 88 ALA A N 1
ATOM 619 C CA . ALA A 1 88 ? 37.929 11.720 10.267 1.00 18.42 88 ALA A CA 1
ATOM 620 C C . ALA A 1 88 ? 39.375 11.878 10.720 1.00 21.68 88 ALA A C 1
ATOM 621 O O . ALA A 1 88 ? 39.963 10.955 11.307 1.00 19.24 88 ALA A O 1
ATOM 623 N N . ARG A 1 89 ? 39.950 13.052 10.464 1.00 17.61 89 ARG A N 1
ATOM 624 C CA . ARG A 1 89 ? 41.306 13.361 10.901 1.00 18.57 89 ARG A CA 1
ATOM 625 C C . ARG A 1 89 ? 41.415 13.335 12.420 1.00 17.87 89 ARG A C 1
ATOM 626 O O . ARG A 1 89 ? 42.403 12.831 12.975 1.00 20.15 89 ARG A O 1
ATOM 634 N N . PHE A 1 90 ? 40.411 13.886 13.110 1.00 18.60 90 PHE A N 1
ATOM 635 C CA . PHE A 1 90 ? 40.376 13.841 14.570 1.00 17.08 90 PHE A CA 1
ATOM 636 C C . PHE A 1 90 ? 40.386 12.404 15.060 1.00 20.19 90 PHE A C 1
ATOM 637 O O . PHE A 1 90 ? 41.146 12.042 15.972 1.00 23.90 90 PHE A O 1
ATOM 645 N N . SER A 1 91 ? 39.539 11.568 14.465 1.00 16.94 91 SER A N 1
ATOM 646 C CA . SER A 1 91 ? 39.429 10.182 14.916 1.00 23.27 91 SER A CA 1
ATOM 647 C C . SER A 1 91 ? 40.718 9.408 14.685 1.00 29.15 91 SER A C 1
ATOM 648 O O . SER A 1 91 ? 41.094 8.557 15.503 1.00 28.64 91 SER A O 1
ATOM 651 N N . ALA A 1 92 ? 41.401 9.678 13.577 1.00 23.85 92 ALA A N 1
ATOM 652 C CA . ALA A 1 92 ? 42.621 8.946 13.261 1.00 24.67 92 ALA A CA 1
ATOM 653 C C . ALA A 1 92 ? 43.865 9.496 13.951 1.00 29.54 92 ALA A C 1
ATOM 654 O O . ALA A 1 92 ? 44.929 8.870 13.848 1.00 24.29 92 ALA A O 1
ATOM 656 N N . ALA A 1 93 ? 43.772 10.648 14.618 1.00 23.92 93 ALA A N 1
ATOM 657 C CA . ALA A 1 93 ? 44.956 11.302 15.165 1.00 24.35 93 ALA A CA 1
ATOM 658 C C . ALA A 1 93 ? 45.572 10.479 16.294 1.00 22.13 93 ALA A C 1
ATOM 659 O O . ALA A 1 93 ? 44.902 9.683 16.951 1.00 23.95 93 ALA A O 1
ATOM 661 N N . THR A 1 94 ? 46.875 10.673 16.513 1.00 30.03 94 THR A N 1
ATOM 662 C CA . THR A 1 94 ? 47.575 9.977 17.587 1.00 32.89 94 THR A CA 1
ATOM 663 C C . THR A 1 94 ? 48.191 10.930 18.600 1.00 33.82 94 THR A C 1
ATOM 664 O O . THR A 1 94 ? 48.955 10.489 19.465 1.00 31.35 94 THR A O 1
ATOM 668 N N . ASP A 1 95 ? 47.876 12.219 18.524 1.00 27.11 95 ASP A N 1
ATOM 669 C CA . ASP A 1 95 ? 48.364 13.179 19.498 1.00 24.70 95 ASP A CA 1
ATOM 670 C C . ASP A 1 95 ? 47.327 14.277 19.663 1.00 30.50 95 ASP A C 1
ATOM 671 O O . ASP A 1 95 ? 46.514 14.533 18.769 1.00 22.69 95 ASP A O 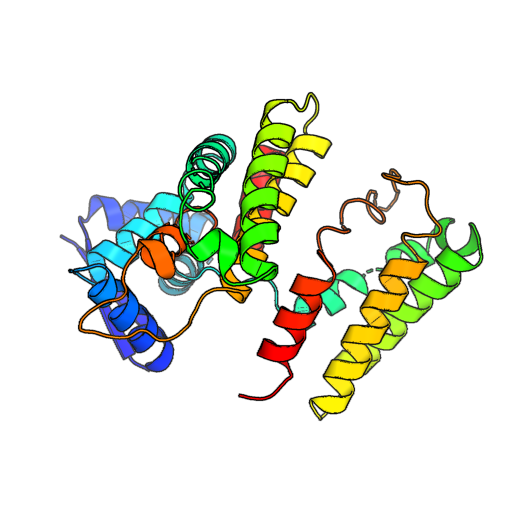1
ATOM 676 N N . ASP A 1 96 ? 47.383 14.940 20.819 1.00 25.70 96 ASP A N 1
ATOM 677 C CA . ASP A 1 96 ? 46.372 15.938 21.153 1.00 29.91 96 ASP A CA 1
ATOM 678 C C . ASP A 1 96 ? 46.481 17.188 20.293 1.00 26.74 96 ASP A C 1
ATOM 679 O O . ASP A 1 96 ? 45.468 17.850 20.059 1.00 21.69 96 ASP A O 1
ATOM 684 N N . ALA A 1 97 ? 47.683 17.555 19.843 1.00 21.85 97 ALA A N 1
ATOM 685 C CA . ALA A 1 97 ? 47.808 18.747 19.005 1.00 22.82 97 ALA A CA 1
ATOM 686 C C . ALA A 1 97 ? 47.046 18.580 17.696 1.00 22.17 97 ALA A C 1
ATOM 687 O O . ALA A 1 97 ? 46.369 19.509 17.230 1.00 22.54 97 ALA A O 1
ATOM 689 N N . THR A 1 98 ? 47.129 17.389 17.099 1.00 23.27 98 THR A N 1
ATOM 690 C CA . THR A 1 98 ? 46.376 17.124 15.879 1.00 21.03 98 THR A CA 1
ATOM 691 C C . THR A 1 98 ? 44.882 17.045 16.159 1.00 19.05 98 THR A C 1
ATOM 692 O O . THR A 1 98 ? 44.075 17.578 15.387 1.00 20.32 98 THR A O 1
ATOM 696 N N . ARG A 1 99 ? 44.490 16.385 17.253 1.00 18.11 99 ARG A N 1
ATOM 697 C CA . ARG A 1 99 ? 43.075 16.376 17.624 1.00 18.10 99 ARG A CA 1
ATOM 698 C C . ARG A 1 99 ? 42.539 17.793 17.779 1.00 20.24 99 ARG A C 1
ATOM 699 O O . ARG A 1 99 ? 41.441 18.101 17.304 1.00 18.20 99 ARG A O 1
ATOM 707 N N . LEU A 1 100 ? 43.293 18.668 18.447 1.00 17.01 100 LEU A N 1
ATOM 708 C CA . LEU A 1 100 ? 42.845 20.044 18.650 1.00 18.98 100 LEU A CA 1
ATOM 709 C C . LEU A 1 100 ? 42.699 20.776 17.326 1.00 15.10 100 LEU A C 1
ATOM 710 O O . LEU A 1 100 ? 41.683 21.450 17.070 1.00 18.07 100 LEU A O 1
ATOM 715 N N . ASP A 1 101 ? 43.719 20.674 16.471 1.00 16.74 101 ASP A N 1
ATOM 716 C CA . ASP A 1 101 ? 43.646 21.351 15.183 1.00 19.09 101 ASP A CA 1
ATOM 717 C C . ASP A 1 101 ? 42.445 20.868 14.377 1.00 19.87 101 ASP A C 1
ATOM 718 O O . ASP A 1 101 ? 41.705 21.683 13.804 1.00 15.49 101 ASP A O 1
ATOM 723 N N . ALA A 1 102 ? 42.206 19.547 14.369 1.00 13.91 102 ALA A N 1
ATOM 724 C CA . ALA A 1 102 ? 41.111 18.984 13.591 1.00 12.40 102 ALA A CA 1
ATOM 725 C C . ALA A 1 102 ? 39.755 19.402 14.147 1.00 14.82 102 ALA A C 1
ATOM 726 O O . ALA A 1 102 ? 38.834 19.689 13.378 1.00 13.06 102 ALA A O 1
ATOM 728 N N . ALA A 1 103 ? 39.606 19.431 15.477 1.00 12.66 103 ALA A N 1
ATOM 729 C CA . ALA A 1 103 ? 38.322 19.811 16.073 1.00 13.46 103 ALA A CA 1
ATOM 730 C C . ALA A 1 103 ? 37.986 21.265 15.779 1.00 11.99 103 ALA A C 1
ATOM 731 O O . ALA A 1 103 ? 36.830 21.601 15.438 1.00 14.52 103 ALA A O 1
ATOM 733 N N . LEU A 1 104 ? 39.004 22.139 15.840 1.00 15.52 104 LEU A N 1
ATOM 734 C CA . LEU A 1 104 ? 38.776 23.548 15.516 1.00 12.85 104 LEU A CA 1
ATOM 735 C C . LEU A 1 104 ? 38.429 23.725 14.043 1.00 13.80 104 LEU A C 1
ATOM 736 O O . LEU A 1 104 ? 37.500 24.472 13.685 1.00 13.98 104 LEU A O 1
ATOM 741 N N . TRP A 1 105 ? 39.140 23.009 13.175 1.00 10.79 105 TRP A N 1
ATOM 742 C CA . TRP A 1 105 ? 38.884 23.110 11.750 1.00 14.44 105 TRP A CA 1
ATOM 743 C C . TRP A 1 105 ? 37.516 22.530 11.385 1.00 12.53 105 TRP A C 1
ATOM 744 O O . TRP A 1 105 ? 36.864 23.028 10.464 1.00 12.00 105 TRP A O 1
ATOM 755 N N . ALA A 1 106 ? 37.055 21.499 12.102 1.00 11.54 106 ALA A N 1
ATOM 756 C CA . ALA A 1 106 ? 35.712 20.982 11.851 1.00 12.86 106 ALA A CA 1
ATOM 757 C C . ALA A 1 106 ? 34.662 22.060 12.076 1.00 12.05 106 ALA A C 1
ATOM 758 O O . ALA A 1 106 ? 33.732 22.220 11.260 1.00 12.23 106 ALA A O 1
ATOM 760 N N . ARG A 1 107 ? 34.790 22.817 13.175 1.00 12.89 107 ARG A N 1
ATOM 761 C CA . ARG A 1 107 ? 33.818 23.894 13.374 1.00 14.24 107 ARG A CA 1
ATOM 762 C C . ARG A 1 107 ? 33.924 24.944 12.268 1.00 12.30 107 ARG A C 1
ATOM 763 O O . ARG A 1 107 ? 32.911 25.517 11.833 1.00 12.50 107 ARG A O 1
ATOM 771 N N . GLU A 1 108 ? 35.145 25.221 11.812 1.00 12.74 108 GLU A N 1
ATOM 772 C CA . GLU A 1 108 ? 35.302 26.125 10.675 1.00 11.09 108 GLU A CA 1
ATOM 773 C C . GLU A 1 108 ? 34.507 25.626 9.464 1.00 12.34 108 GLU A C 1
ATOM 774 O O . GLU A 1 108 ? 33.916 26.422 8.712 1.00 11.11 108 GLU A O 1
ATOM 780 N N . GLY A 1 109 ? 34.486 24.307 9.254 1.00 12.08 109 GLY A N 1
ATOM 781 C CA . GLY A 1 109 ? 33.675 23.759 8.170 1.00 9.29 109 GLY A CA 1
ATOM 782 C C . GLY A 1 109 ? 32.199 24.059 8.359 1.00 12.53 109 GLY A C 1
ATOM 783 O O . GLY A 1 109 ? 31.494 24.416 7.402 1.00 10.41 109 GLY A O 1
ATOM 784 N N . TYR A 1 110 ? 31.712 23.917 9.600 1.00 9.81 110 TYR A N 1
ATOM 785 C CA . TYR A 1 110 ? 30.330 24.308 9.890 1.00 10.46 110 TYR A CA 1
ATOM 786 C C . TYR A 1 110 ? 30.083 25.788 9.571 1.00 10.30 110 TYR A C 1
ATOM 787 O O . TYR A 1 110 ? 29.053 26.144 8.989 1.00 10.69 110 TYR A O 1
ATOM 796 N N . GLN A 1 111 ? 31.006 26.664 9.960 1.00 10.40 111 GLN A N 1
ATOM 797 C CA . GLN A 1 111 ? 30.824 28.101 9.721 1.00 10.58 111 GLN A CA 1
ATOM 798 C C . GLN A 1 111 ? 30.796 28.413 8.220 1.00 11.43 111 GLN A C 1
ATOM 799 O O . GLN A 1 111 ? 30.024 29.267 7.752 1.00 10.85 111 GLN A O 1
ATOM 805 N N . LEU A 1 112 ? 31.645 27.727 7.454 1.00 13.05 112 LEU A N 1
ATOM 806 C CA . LEU A 1 112 ? 31.670 27.879 5.996 1.00 8.60 112 LEU A CA 1
ATOM 807 C C . LEU A 1 112 ? 30.346 27.430 5.370 1.00 10.44 112 LEU A C 1
ATOM 808 O O . LEU A 1 112 ? 29.737 28.148 4.547 1.00 11.01 112 LEU A O 1
ATOM 813 N N . LEU A 1 113 ? 29.865 26.253 5.785 1.00 10.66 113 LEU A N 1
ATOM 814 C CA . LEU A 1 113 ? 28.571 25.776 5.309 1.00 11.34 113 LEU A CA 1
ATOM 815 C C . LEU A 1 113 ? 27.485 26.790 5.628 1.00 13.04 113 LEU A C 1
ATOM 816 O O . LEU A 1 113 ? 26.660 27.131 4.769 1.00 12.05 113 LEU A O 1
ATOM 821 N N . SER A 1 114 ? 27.480 27.284 6.865 1.00 10.37 114 SER A N 1
ATOM 822 C CA . SER A 1 114 ? 26.462 28.231 7.301 1.00 11.46 114 SER A CA 1
ATOM 823 C C . SER A 1 114 ? 26.446 29.473 6.425 1.00 13.44 114 SER A C 1
ATOM 824 O O . SER A 1 114 ? 25.371 29.992 6.095 1.00 13.40 114 SER A O 1
ATOM 827 N N . SER A 1 115 ? 27.631 29.963 6.044 1.00 12.61 115 SER A N 1
ATOM 828 C CA . SER A 1 115 ? 27.718 31.122 5.154 1.00 11.27 115 SER A CA 1
ATOM 829 C C . SER A 1 115 ? 27.097 30.856 3.781 1.00 15.19 115 SER A C 1
ATOM 830 O O . SER A 1 115 ? 26.683 31.805 3.093 1.00 15.18 115 SER A O 1
ATOM 833 N N . GLY A 1 116 ? 27.060 29.594 3.344 1.00 14.42 116 GLY A N 1
ATOM 834 C CA . GLY A 1 116 ? 26.430 29.299 2.062 1.00 12.56 116 GLY A CA 1
ATOM 835 C C . GLY A 1 116 ? 24.941 28.958 2.060 1.00 13.95 116 GLY A C 1
ATOM 836 O O . GLY A 1 116 ? 24.335 28.816 0.991 1.00 11.85 116 GLY A O 1
ATOM 837 N N . LEU A 1 117 ? 24.305 28.879 3.208 1.00 12.48 117 LEU A N 1
ATOM 838 C CA . LEU A 1 117 ? 22.920 28.413 3.215 1.00 13.73 117 LEU A CA 1
ATOM 839 C C . LEU A 1 117 ? 21.969 29.530 2.798 1.00 14.45 117 LEU A C 1
ATOM 840 O O . LEU A 1 117 ? 22.290 30.708 2.946 1.00 15.46 117 LEU A O 1
ATOM 845 N N . PRO A 1 118 ? 20.807 29.183 2.240 1.00 14.26 118 PRO A N 1
ATOM 846 C CA . PRO A 1 118 ? 19.789 30.209 1.978 1.00 16.99 118 PRO A CA 1
ATOM 847 C C . PRO A 1 118 ? 19.289 30.826 3.280 1.00 16.84 118 PRO A C 1
ATOM 848 O O . PRO A 1 118 ? 19.225 30.173 4.321 1.00 24.17 118 PRO A O 1
ATOM 852 N N . ASP A 1 119 ? 18.970 32.115 3.229 1.00 30.58 119 ASP A N 1
ATOM 853 C CA . ASP A 1 119 ? 18.355 32.769 4.380 1.00 30.79 119 ASP A CA 1
ATOM 854 C C . ASP A 1 119 ? 16.865 33.008 4.185 1.00 28.62 119 ASP A C 1
ATOM 855 O O . ASP A 1 119 ? 16.237 33.625 5.047 1.00 39.28 119 ASP A O 1
ATOM 860 N N . SER A 1 120 ? 16.291 32.530 3.081 1.00 30.65 120 SER A N 1
ATOM 861 C CA . SER A 1 120 ? 14.869 32.681 2.793 1.00 36.46 120 SER A CA 1
ATOM 862 C C . SER A 1 120 ? 14.378 31.410 2.105 1.00 37.91 120 SER A C 1
ATOM 863 O O . SER A 1 120 ? 15.172 30.589 1.638 1.00 40.78 120 SER A O 1
ATOM 866 N N . TYR A 1 121 ? 13.058 31.242 2.027 1.00 35.62 121 TYR A N 1
ATOM 867 C CA . TYR A 1 121 ? 12.527 29.997 1.486 1.00 37.51 121 TYR A CA 1
ATOM 868 C C . TYR A 1 121 ? 11.145 30.204 0.885 1.00 42.43 121 TYR A C 1
ATOM 869 O O . TYR A 1 121 ? 10.405 31.111 1.270 1.00 35.49 121 TYR A O 1
ATOM 878 N N . SER A 1 122 ? 10.811 29.319 -0.055 1.00 50.34 122 SER A N 1
ATOM 879 C CA . SER A 1 122 ? 9.500 29.252 -0.692 1.00 58.71 122 SER A CA 1
ATOM 880 C C . SER A 1 122 ? 8.581 28.252 0.005 1.00 61.96 122 SER A C 1
ATOM 881 O O . SER A 1 122 ? 9.001 27.151 0.381 1.00 66.81 122 SER A O 1
ATOM 884 N N . GLY A 1 123 ? 7.333 28.661 0.199 1.00 59.04 123 GLY A N 1
ATOM 885 C CA . GLY A 1 123 ? 6.325 27.839 0.837 1.00 55.43 123 GLY A CA 1
ATOM 886 C C . GLY A 1 123 ? 6.147 28.131 2.311 1.00 48.50 123 GLY A C 1
ATOM 887 O O . GLY A 1 123 ? 6.674 29.102 2.866 1.00 43.79 123 GLY A O 1
ATOM 888 N N . ALA A 1 124 ? 5.431 27.215 2.972 1.00 41.58 124 ALA A N 1
ATOM 889 C CA . ALA A 1 124 ? 5.057 27.442 4.365 1.00 41.21 124 ALA A CA 1
ATOM 890 C C . ALA A 1 124 ? 6.252 27.306 5.299 1.00 50.72 124 ALA A C 1
ATOM 891 O O . ALA A 1 124 ? 6.415 28.094 6.236 1.00 50.23 124 ALA A O 1
ATOM 893 N N . VAL A 1 125 ? 7.101 26.300 5.066 1.00 44.40 125 VAL A N 1
ATOM 894 C CA . VAL A 1 125 ? 8.342 26.121 5.809 1.00 47.83 125 VAL A CA 1
ATOM 895 C C . VAL A 1 125 ? 9.421 25.662 4.847 1.00 36.86 125 VAL A C 1
ATOM 896 O O . VAL A 1 125 ? 9.120 25.183 3.737 1.00 33.26 125 VAL A O 1
ATOM 900 N N . PRO A 1 126 ? 10.695 25.804 5.217 1.00 36.88 126 PRO A N 1
ATOM 901 C CA . PRO A 1 126 ? 11.774 25.399 4.303 1.00 31.87 126 PRO A CA 1
ATOM 902 C C . PRO A 1 126 ? 11.781 23.896 4.058 1.00 30.92 126 PRO A C 1
ATOM 903 O O . PRO A 1 126 ? 11.550 23.098 4.971 1.00 45.24 126 PRO A O 1
ATOM 907 N N . ASN A 1 127 ? 12.024 23.517 2.803 1.00 30.65 127 ASN A N 1
ATOM 908 C CA . ASN A 1 127 ? 12.249 22.115 2.464 1.00 26.06 127 ASN A CA 1
ATOM 909 C C . ASN A 1 127 ? 13.647 21.720 2.931 1.00 17.37 127 ASN A C 1
ATOM 910 O O . ASN A 1 127 ? 14.647 22.241 2.419 1.00 17.58 127 ASN A O 1
ATOM 915 N N . GLU A 1 128 ? 13.714 20.785 3.882 1.00 19.12 128 GLU A N 1
ATOM 916 C CA . GLU A 1 128 ? 14.988 20.491 4.539 1.00 16.66 128 GLU A CA 1
ATOM 917 C C . GLU A 1 128 ? 16.073 20.079 3.538 1.00 21.39 128 GLU A C 1
ATOM 918 O O . GLU A 1 128 ? 17.231 20.494 3.667 1.00 23.50 128 GLU A O 1
ATOM 924 N N . GLY A 1 129 ? 15.717 19.291 2.519 1.00 29.55 129 GLY A N 1
ATOM 925 C CA . GLY A 1 129 ? 16.728 18.781 1.598 1.00 25.08 129 GLY A CA 1
ATOM 926 C C . GLY A 1 129 ? 17.428 19.856 0.786 1.00 27.35 129 GLY A C 1
ATOM 927 O O . GLY A 1 129 ? 18.622 19.741 0.484 1.00 23.29 129 GLY A O 1
ATOM 928 N N . ARG A 1 130 ? 16.715 20.914 0.415 1.00 25.07 130 ARG A N 1
ATOM 929 C CA . ARG A 1 130 ? 17.343 21.944 -0.398 1.00 29.41 130 ARG A CA 1
ATOM 930 C C . ARG A 1 130 ? 17.825 23.142 0.406 1.00 27.05 130 ARG A C 1
ATOM 931 O O . ARG A 1 130 ? 18.472 24.026 -0.164 1.00 31.42 130 ARG A O 1
ATOM 939 N N . THR A 1 131 ? 17.534 23.202 1.707 1.00 20.37 131 THR A N 1
ATOM 940 C CA . THR A 1 131 ? 18.012 24.304 2.526 1.00 16.68 131 THR A CA 1
ATOM 941 C C . THR A 1 131 ? 19.003 23.897 3.604 1.00 22.79 131 THR A C 1
ATOM 942 O O . THR A 1 131 ? 19.759 24.755 4.067 1.00 20.24 131 THR A O 1
ATOM 946 N N . GLY A 1 132 ? 19.001 22.632 4.024 1.00 21.34 132 GLY A N 1
ATOM 947 C CA . GLY A 1 132 ? 19.777 22.189 5.175 1.00 24.90 132 GLY A CA 1
ATOM 948 C C . GLY A 1 132 ? 19.456 22.907 6.467 1.00 19.21 132 GLY A C 1
ATOM 949 O O . GLY A 1 132 ? 20.254 22.887 7.405 1.00 17.81 132 GLY A O 1
ATOM 950 N N . TRP A 1 133 ? 18.284 23.521 6.555 1.00 14.88 133 TRP A N 1
ATOM 951 C CA . TRP A 1 133 ? 18.049 24.544 7.565 1.00 17.54 133 TRP A CA 1
ATOM 952 C C . TRP A 1 133 ? 18.097 23.975 8.984 1.00 15.26 133 TRP A C 1
ATOM 953 O O . TRP A 1 133 ? 18.856 24.454 9.845 1.00 13.70 133 TRP A O 1
ATOM 964 N N . VAL A 1 134 ? 17.278 22.959 9.253 1.00 14.42 134 VAL A N 1
ATOM 965 C CA . VAL A 1 134 ? 17.198 22.442 10.614 1.00 14.44 134 VAL A CA 1
ATOM 966 C C . VAL A 1 134 ? 18.425 21.598 10.951 1.00 13.10 134 VAL A C 1
ATOM 967 O O . VAL A 1 134 ? 18.874 21.594 12.098 1.00 12.69 134 VAL A O 1
ATOM 971 N N . THR A 1 135 ? 18.986 20.880 9.970 1.00 13.62 135 THR A N 1
ATOM 972 C CA . THR A 1 135 ? 20.256 20.184 10.186 1.00 13.27 135 THR A CA 1
ATOM 973 C C . THR A 1 135 ? 21.348 21.161 10.608 1.00 13.51 135 THR A C 1
ATOM 974 O O . THR A 1 135 ? 22.087 20.907 11.572 1.00 12.91 135 THR A O 1
ATOM 978 N N . ALA A 1 136 ? 21.463 22.290 9.898 1.00 10.52 136 ALA A N 1
ATOM 979 C CA . ALA A 1 136 ? 22.427 23.321 10.279 1.00 15.39 136 ALA A CA 1
ATOM 980 C C . ALA A 1 136 ? 22.170 23.818 11.690 1.00 12.46 136 ALA A C 1
ATOM 981 O O . ALA A 1 136 ? 23.117 24.097 12.434 1.00 13.54 136 ALA A O 1
ATOM 983 N N . SER A 1 137 ? 20.896 24.028 12.045 1.00 10.36 137 SER A N 1
ATOM 984 C CA . SER A 1 137 ? 20.584 24.408 13.422 1.00 12.97 137 SER A CA 1
ATOM 985 C C . SER A 1 137 ? 21.057 23.346 14.421 1.00 12.79 137 SER A C 1
ATOM 986 O O . SER A 1 137 ? 21.534 23.675 15.511 1.00 12.08 137 SER A O 1
ATOM 989 N N . GLN A 1 138 ? 20.920 22.064 14.081 1.00 13.81 138 GLN A N 1
ATOM 990 C CA . GLN A 1 138 ? 21.425 21.016 14.974 1.00 12.99 138 GLN A CA 1
ATOM 991 C C . GLN A 1 138 ? 22.944 21.074 15.098 1.00 12.36 138 GLN A C 1
ATOM 992 O O . GLN A 1 138 ? 23.503 20.878 16.185 1.00 12.98 138 GLN A O 1
ATOM 1006 N N . ALA A 1 140 ? 24.643 23.849 14.841 1.00 12.31 140 ALA A N 1
ATOM 1007 C CA . ALA A 1 140 ? 24.832 25.014 15.707 1.00 11.18 140 ALA A CA 1
ATOM 1008 C C . ALA A 1 140 ? 24.617 24.653 17.178 1.00 12.51 140 ALA A C 1
ATOM 1009 O O . ALA A 1 140 ? 25.312 25.165 18.071 1.00 13.27 140 ALA A O 1
ATOM 1011 N N . ARG A 1 141 ? 23.647 23.776 17.450 1.00 11.09 141 ARG A N 1
ATOM 1012 C CA . ARG A 1 141 ? 23.417 23.331 18.820 1.00 10.64 141 ARG A CA 1
ATOM 1013 C C . ARG A 1 141 ? 24.608 22.530 19.335 1.00 14.05 141 ARG A C 1
ATOM 1014 O O . ARG A 1 141 ? 24.987 22.642 20.508 1.00 14.42 141 ARG A O 1
ATOM 1022 N N . LEU A 1 142 ? 25.248 21.756 18.459 1.00 13.32 142 LEU A N 1
ATOM 1023 C CA . LEU A 1 142 ? 26.406 20.974 18.897 1.00 12.61 142 LEU A CA 1
ATOM 1024 C C . LEU A 1 142 ? 27.666 21.821 19.046 1.00 15.51 142 LEU A C 1
ATOM 1025 O O . LEU A 1 142 ? 28.341 21.765 20.074 1.00 12.41 142 LEU A O 1
ATOM 1030 N N . PHE A 1 143 ? 28.006 22.595 18.023 1.00 12.85 143 PHE A N 1
ATOM 1031 C CA . PHE A 1 143 ? 29.268 23.326 18.008 1.00 13.90 143 PHE A CA 1
ATOM 1032 C C . PHE A 1 143 ? 29.237 24.596 18.849 1.00 16.33 143 PHE A C 1
ATOM 1033 O O . PHE A 1 143 ? 30.274 24.999 19.389 1.00 16.68 143 PHE A O 1
ATOM 1041 N N . GLY A 1 144 ? 28.087 25.254 18.942 1.00 12.49 144 GLY A N 1
ATOM 1042 C CA . GLY A 1 144 ? 28.047 26.516 19.664 1.00 11.68 144 GLY A CA 1
ATOM 1043 C C . GLY A 1 144 ? 28.879 27.595 18.980 1.00 14.61 144 GLY A C 1
ATOM 1044 O O . GLY A 1 144 ? 29.224 27.514 17.794 1.00 12.55 144 GLY A O 1
ATOM 1045 N N . GLY A 1 145 ? 29.159 28.650 19.748 1.00 13.71 145 GLY A N 1
ATOM 1046 C CA . GLY A 1 145 ? 29.985 29.725 19.245 1.00 14.68 145 GLY A CA 1
ATOM 1047 C C . GLY A 1 145 ? 31.451 29.339 19.199 1.00 17.46 145 GLY A C 1
ATOM 1048 O O . GLY A 1 145 ? 31.898 28.404 19.856 1.00 15.49 145 GLY A O 1
ATOM 1049 N N . GLU A 1 146 ? 32.217 30.087 18.403 1.00 12.78 146 GLU A N 1
ATOM 1050 C CA . GLU A 1 146 ? 33.621 29.735 18.200 1.00 14.27 146 GLU A CA 1
ATOM 1051 C C . GLU A 1 146 ? 34.429 29.894 19.489 1.00 16.82 146 GLU A C 1
ATOM 1052 O O . GLU A 1 146 ? 35.244 29.031 19.820 1.00 13.90 146 GLU A O 1
ATOM 1058 N N . ALA A 1 147 ? 34.230 30.988 20.229 1.00 15.61 147 ALA A N 1
ATOM 1059 C CA . ALA A 1 147 ? 34.989 31.170 21.471 1.00 18.32 147 ALA A CA 1
ATOM 1060 C C . ALA A 1 147 ? 34.734 30.028 22.452 1.00 16.27 147 ALA A C 1
ATOM 1061 O O . ALA A 1 147 ? 35.676 29.455 23.029 1.00 18.81 147 ALA A O 1
ATOM 1063 N N . LEU A 1 148 ? 33.461 29.656 22.626 1.00 15.81 148 LEU A N 1
ATOM 1064 C CA . LEU A 1 148 ? 33.132 28.551 23.527 1.00 14.80 148 LEU A CA 1
ATOM 1065 C C . LEU A 1 148 ? 33.677 27.224 23.005 1.00 14.57 148 LEU A C 1
ATOM 1066 O O . LEU A 1 148 ? 34.140 26.391 23.790 1.00 15.99 148 LEU A O 1
ATOM 1071 N N . TRP A 1 149 ? 33.581 26.987 21.690 1.00 13.76 149 TRP A N 1
ATOM 1072 C CA . TRP A 1 149 ? 34.140 25.768 21.111 1.00 13.87 149 TRP A CA 1
ATOM 1073 C C . TRP A 1 149 ? 35.632 25.677 21.391 1.00 15.58 149 TRP A C 1
ATOM 1074 O O . TRP A 1 149 ? 36.141 24.620 21.778 1.00 15.03 149 TRP A O 1
ATOM 1085 N N . ILE A 1 150 ? 36.343 26.786 21.210 1.00 14.76 150 ILE A N 1
ATOM 1086 C CA . ILE A 1 150 ? 37.781 26.793 21.460 1.00 21.27 150 ILE A CA 1
ATOM 1087 C C . ILE A 1 150 ? 38.054 26.416 22.907 1.00 18.11 150 ILE A C 1
ATOM 1088 O O . ILE A 1 150 ? 38.937 25.596 23.202 1.00 19.75 150 ILE A O 1
ATOM 1093 N N . GLU A 1 151 ? 37.274 26.984 23.824 1.00 17.08 151 GLU A N 1
ATOM 1094 C CA . GLU A 1 151 ? 37.452 26.677 25.240 1.00 16.74 151 GLU A CA 1
ATOM 1095 C C . GLU A 1 151 ? 37.185 25.200 25.542 1.00 21.19 151 GLU A C 1
ATOM 1096 O O . GLU A 1 151 ? 37.968 24.556 26.258 1.00 22.92 151 GLU A O 1
ATOM 1102 N N . ARG A 1 152 ? 36.100 24.635 24.988 1.00 15.88 152 ARG A N 1
ATOM 1103 C CA . ARG A 1 152 ? 35.805 23.220 25.219 1.00 15.71 152 ARG A CA 1
ATOM 1104 C C . ARG A 1 152 ? 36.917 22.341 24.659 1.00 19.09 152 ARG A C 1
ATOM 1105 O O . ARG A 1 152 ? 37.329 21.344 25.280 1.00 24.79 152 ARG A O 1
ATOM 1113 N N . CYS A 1 153 ? 37.458 22.738 23.509 1.00 15.75 153 CYS A N 1
ATOM 1114 C CA . CYS A 1 153 ? 38.469 21.921 22.863 1.00 16.28 153 CYS A CA 1
ATOM 1115 C C . CYS A 1 153 ? 39.759 21.962 23.660 1.00 25.84 153 CYS A C 1
ATOM 1116 O O . CYS A 1 153 ? 40.389 20.926 23.877 1.00 25.61 153 CYS A O 1
ATOM 1119 N N . GLN A 1 154 ? 40.109 23.134 24.180 1.00 21.25 154 GLN A N 1
ATOM 1120 C CA . GLN A 1 154 ? 41.316 23.255 24.996 1.00 22.72 154 GLN A CA 1
ATOM 1121 C C . GLN A 1 154 ? 41.169 22.542 26.334 1.00 27.00 154 GLN A C 1
ATOM 1122 O O . GLN A 1 154 ? 42.148 21.995 26.858 1.00 29.28 154 GLN A O 1
ATOM 1128 N N . GLN A 1 155 ? 39.966 22.512 26.895 1.00 26.06 155 GLN A N 1
ATOM 1129 C CA . GLN A 1 155 ? 39.807 21.809 28.155 1.00 26.84 155 GLN A CA 1
ATOM 1130 C C . GLN A 1 155 ? 39.956 20.309 27.956 1.00 33.38 155 GLN A C 1
ATOM 1131 O O . GLN A 1 155 ? 40.488 19.621 28.834 1.00 35.44 155 GLN A O 1
ATOM 1133 N N . GLU A 1 156 ? 39.566 19.792 26.793 1.00 29.09 156 GLU A N 1
ATOM 1134 C CA . GLU A 1 156 ? 39.713 18.353 26.587 1.00 27.57 156 GLU A CA 1
ATOM 1135 C C . GLU A 1 156 ? 41.045 17.946 25.962 1.00 29.59 156 GLU A C 1
ATOM 1136 O O . GLU A 1 156 ? 41.501 16.819 26.182 1.00 36.18 156 GLU A O 1
ATOM 1142 N N . LEU A 1 157 ? 41.673 18.821 25.184 1.00 27.43 157 LEU A N 1
ATOM 1143 C CA . LEU A 1 157 ? 42.809 18.463 24.349 1.00 32.02 157 LEU A CA 1
ATOM 1144 C C . LEU A 1 157 ? 44.012 19.386 24.505 1.00 41.46 157 LEU A C 1
ATOM 1145 O O . LEU A 1 157 ? 45.012 19.184 23.810 1.00 43.59 157 LEU A O 1
ATOM 1150 N N . GLY A 1 158 ? 43.935 20.407 25.353 1.00 41.26 158 GLY A N 1
ATOM 1151 C CA . GLY A 1 158 ? 45.022 21.361 25.496 1.00 47.78 158 GLY A CA 1
ATOM 1152 C C . GLY A 1 158 ? 46.063 20.936 26.513 1.00 57.33 158 GLY A C 1
ATOM 1153 O O . GLY A 1 158 ? 47.263 21.106 26.290 1.00 67.48 158 GLY A O 1
ATOM 1154 N N . ASP B 1 9 ? 14.718 45.934 24.487 1.00 67.19 9 ASP B N 1
ATOM 1155 C CA . ASP B 1 9 ? 14.897 44.762 25.338 1.00 64.60 9 ASP B CA 1
ATOM 1156 C C . ASP B 1 9 ? 13.617 43.932 25.405 1.00 61.62 9 ASP B C 1
ATOM 1157 O O . ASP B 1 9 ? 12.510 44.473 25.351 1.00 68.64 9 ASP B O 1
ATOM 1159 N N . ALA B 1 10 ? 13.774 42.613 25.471 1.00 42.75 10 ALA B N 1
ATOM 1160 C CA . ALA B 1 10 ? 12.656 41.699 25.638 1.00 35.27 10 ALA B CA 1
ATOM 1161 C C . ALA B 1 10 ? 12.910 40.784 26.829 1.00 33.26 10 ALA B C 1
ATOM 1162 O O . ALA B 1 10 ? 14.036 40.661 27.315 1.00 37.80 10 ALA B O 1
ATOM 1164 N N . LEU B 1 11 ? 11.852 40.119 27.281 1.00 34.66 11 LEU B N 1
ATOM 1165 C CA . LEU B 1 11 ? 11.926 39.187 28.396 1.00 32.64 11 LEU B CA 1
ATOM 1166 C C . LEU B 1 11 ? 11.521 37.807 27.898 1.00 35.88 11 LEU B C 1
ATOM 1167 O O . LEU B 1 11 ? 10.511 37.667 27.199 1.00 35.07 11 LEU B O 1
ATOM 1169 N N . ILE B 1 12 ? 12.312 36.796 28.247 1.00 34.46 12 ILE B N 1
ATOM 1170 C CA . ILE B 1 12 ? 11.992 35.404 27.956 1.00 27.25 12 ILE B CA 1
ATOM 1171 C C . ILE B 1 12 ? 11.730 34.717 29.287 1.00 33.32 12 ILE B C 1
ATOM 1172 O O . ILE B 1 12 ? 12.516 34.857 30.232 1.00 33.62 12 ILE B O 1
ATOM 1177 N N . HIS B 1 13 ? 10.622 33.993 29.369 1.00 33.02 13 HIS B N 1
ATOM 1178 C CA . HIS B 1 13 ? 10.255 33.272 30.580 1.00 34.89 13 HIS B CA 1
ATOM 1179 C C . HIS B 1 13 ? 10.664 31.821 30.387 1.00 34.37 13 HIS B C 1
ATOM 1180 O O . HIS B 1 13 ? 10.038 31.089 29.614 1.00 36.99 13 HIS B O 1
ATOM 1187 N N . LEU B 1 14 ? 11.722 31.412 31.080 1.00 35.49 14 LEU B N 1
ATOM 1188 C CA . LEU B 1 14 ? 12.256 30.061 30.979 1.00 37.38 14 LEU B CA 1
ATOM 1189 C C . LEU B 1 14 ? 11.745 29.269 32.175 1.00 40.09 14 LEU B C 1
ATOM 1190 O O . LEU B 1 14 ? 12.180 29.496 33.307 1.00 42.83 14 LEU B O 1
ATOM 1195 N N . ARG B 1 15 ? 10.827 28.343 31.926 1.00 44.23 15 ARG B N 1
ATOM 1196 C CA . ARG B 1 15 ? 10.307 27.462 32.963 1.00 40.69 15 ARG B CA 1
ATOM 1197 C C . ARG B 1 15 ? 11.016 26.117 32.839 1.00 42.86 15 ARG B C 1
ATOM 1198 O O . ARG B 1 15 ? 10.825 25.393 31.856 1.00 46.53 15 ARG B O 1
ATOM 1200 N N . VAL B 1 16 ? 11.847 25.793 33.827 1.00 40.66 16 VAL B N 1
ATOM 1201 C CA . VAL B 1 16 ? 12.622 24.554 33.813 1.00 41.17 16 VAL B CA 1
ATOM 1202 C C . VAL B 1 16 ? 12.454 23.862 35.158 1.00 41.42 16 VAL B C 1
ATOM 1203 O O . VAL B 1 16 ? 12.090 24.498 36.160 1.00 45.03 16 VAL B O 1
ATOM 1207 N N . PRO B 1 17 ? 12.708 22.553 35.218 1.00 43.46 17 PRO B N 1
ATOM 1208 C CA . PRO B 1 17 ? 12.695 21.866 36.518 1.00 49.38 17 PRO B CA 1
ATOM 1209 C C . PRO B 1 17 ? 13.731 22.459 37.462 1.00 51.52 17 PRO B C 1
ATOM 1210 O O . PRO B 1 17 ? 14.850 22.784 37.058 1.00 45.42 17 PRO B O 1
ATOM 1214 N N . ALA B 1 18 ? 13.345 22.582 38.738 1.00 55.19 18 ALA B N 1
ATOM 1215 C CA . ALA B 1 18 ? 14.216 23.196 39.738 1.00 46.98 18 ALA B CA 1
ATOM 1216 C C . ALA B 1 18 ? 15.601 22.561 39.749 1.00 45.79 18 ALA B C 1
ATOM 1217 O O . ALA B 1 18 ? 16.608 23.254 39.946 1.00 52.29 18 ALA B O 1
ATOM 1219 N N . GLU B 1 19 ? 15.673 21.243 39.536 1.00 45.77 19 GLU B N 1
ATOM 1220 C CA . GLU B 1 19 ? 16.970 20.579 39.438 1.00 52.47 19 GLU B CA 1
ATOM 1221 C C . GLU B 1 19 ? 17.813 21.189 38.325 1.00 48.70 19 GLU B C 1
ATOM 1222 O O . GLU B 1 19 ? 19.011 21.452 38.505 1.00 46.02 19 GLU B O 1
ATOM 1224 N N . VAL B 1 20 ? 17.189 21.449 37.173 1.00 50.82 20 VAL B N 1
ATOM 1225 C CA . VAL B 1 20 ? 17.919 21.973 36.025 1.00 48.28 20 VAL B CA 1
ATOM 1226 C C . VAL B 1 20 ? 18.389 23.398 36.288 1.00 43.08 20 VAL B C 1
ATOM 1227 O O . VAL B 1 20 ? 19.535 23.751 35.979 1.00 39.40 20 VAL B O 1
ATOM 1231 N N . LYS B 1 21 ? 17.516 24.249 36.840 1.00 44.08 21 LYS B N 1
ATOM 1232 C CA . LYS B 1 21 ? 17.955 25.603 37.161 1.00 38.48 21 LYS B CA 1
ATOM 1233 C C . LYS B 1 21 ? 19.102 25.581 38.157 1.00 43.79 21 LYS B C 1
ATOM 1234 O O . LYS B 1 21 ? 20.058 26.349 38.024 1.00 40.37 21 LYS B O 1
ATOM 1240 N N . GLY B 1 22 ? 19.024 24.714 39.169 1.00 47.79 22 GLY B N 1
ATOM 1241 C CA . GLY B 1 22 ? 20.109 24.643 40.134 1.00 39.27 22 GLY B CA 1
ATOM 1242 C C . GLY B 1 22 ? 21.425 24.250 39.492 1.00 4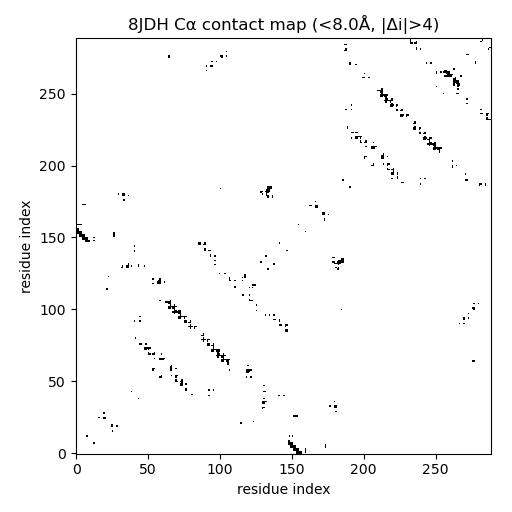0.18 22 GLY B C 1
ATOM 1243 O O . GLY B 1 22 ? 22.471 24.852 39.766 1.00 41.80 22 GLY B O 1
ATOM 1244 N N . ARG B 1 23 ? 21.386 23.247 38.611 1.00 41.44 23 ARG B N 1
ATOM 1245 C CA . ARG B 1 23 ? 22.603 22.827 37.923 1.00 39.35 23 ARG B CA 1
ATOM 1246 C C . ARG B 1 23 ? 23.151 23.947 37.045 1.00 40.16 23 ARG B C 1
ATOM 1247 O O . ARG B 1 23 ? 24.372 24.168 36.981 1.00 40.73 23 ARG B O 1
ATOM 1255 N N . TRP B 1 24 ? 22.259 24.677 36.370 1.00 37.17 24 TRP B N 1
ATOM 1256 C CA . TRP B 1 24 ? 22.703 25.789 35.540 1.00 35.64 24 TRP B CA 1
ATOM 1257 C C . TRP B 1 24 ? 23.315 26.895 36.387 1.00 37.26 24 TRP B C 1
ATOM 1258 O O . TRP B 1 24 ? 24.304 27.507 35.987 1.00 35.02 24 TRP B O 1
ATOM 1269 N N . VAL B 1 25 ? 22.725 27.185 37.546 1.00 41.58 25 VAL B N 1
ATOM 1270 C CA . VAL B 1 25 ? 23.275 28.216 38.422 1.00 43.88 25 VAL B CA 1
ATOM 1271 C C . VAL B 1 25 ? 24.675 27.827 38.877 1.00 39.61 25 VAL B C 1
ATOM 1272 O O . VAL B 1 25 ? 25.602 28.653 38.887 1.00 42.44 25 VAL B O 1
ATOM 1276 N N . LYS B 1 26 ? 24.859 26.553 39.228 1.00 34.18 26 LYS B N 1
ATOM 1277 C CA . LYS B 1 26 ? 26.169 26.133 39.708 1.00 33.27 26 LYS B CA 1
ATOM 1278 C C . LYS B 1 26 ? 27.209 26.220 38.598 1.00 43.52 26 LYS B C 1
ATOM 1279 O O . LYS B 1 26 ? 28.305 26.749 38.810 1.00 44.08 26 LYS B O 1
ATOM 1285 N N . GLU B 1 27 ? 26.872 25.769 37.388 1.00 45.08 27 GLU B N 1
ATOM 1286 C CA . GLU B 1 27 ? 27.859 25.867 36.317 1.00 29.31 27 GLU B CA 1
ATOM 1287 C C . GLU B 1 27 ? 28.089 27.323 35.922 1.00 30.66 27 GLU B C 1
ATOM 1288 O O . GLU B 1 27 ? 29.232 27.744 35.712 1.00 33.62 27 GLU B O 1
ATOM 1294 N N . SER B 1 28 ? 27.014 28.108 35.856 1.00 33.73 28 SER B N 1
ATOM 1295 C CA . SER B 1 28 ? 27.058 29.541 35.589 1.00 32.84 28 SER B CA 1
ATOM 1296 C C . SER B 1 28 ? 28.099 30.253 36.447 1.00 52.69 28 SER B C 1
ATOM 1297 O O . SER B 1 28 ? 28.999 30.925 35.929 1.00 53.35 28 SER B O 1
ATOM 1300 N N . ARG B 1 29 ? 27.990 30.131 37.776 1.00 52.43 29 ARG B N 1
ATOM 1301 C CA . ARG B 1 29 ? 28.994 30.800 38.605 1.00 52.42 29 ARG B CA 1
ATOM 1302 C C . ARG B 1 29 ? 30.328 30.063 38.559 1.00 40.83 29 ARG B C 1
ATOM 1303 O O . ARG B 1 29 ? 31.385 30.685 38.705 1.00 38.23 29 ARG B O 1
ATOM 1311 N N . LEU B 1 30 ? 30.299 28.746 38.339 1.00 45.70 30 LEU B N 1
ATOM 1312 C CA . LEU B 1 30 ? 31.531 27.974 38.231 1.00 47.30 30 LEU B CA 1
ATOM 1313 C C . LEU B 1 30 ? 32.404 28.483 37.089 1.00 50.72 30 LEU B C 1
ATOM 1314 O O . LEU B 1 30 ? 33.636 28.476 37.187 1.00 46.47 30 LEU B O 1
ATOM 1319 N N . GLU B 1 31 ? 31.783 28.925 35.997 1.00 50.34 31 GLU B N 1
ATOM 1320 C CA . GLU B 1 31 ? 32.497 29.503 34.867 1.00 48.04 31 GLU B CA 1
ATOM 1321 C C . GLU B 1 31 ? 32.709 31.004 35.020 1.00 46.38 31 GLU B C 1
ATOM 1322 O O . GLU B 1 31 ? 33.208 31.644 34.088 1.00 49.67 31 GLU B O 1
ATOM 1328 N N . GLY B 1 32 ? 32.317 31.579 36.153 1.00 41.58 32 GLY B N 1
ATOM 1329 C CA . GLY B 1 32 ? 32.516 32.995 36.397 1.00 40.98 32 GLY B CA 1
ATOM 1330 C C . GLY B 1 32 ? 31.544 33.919 35.699 1.00 48.84 32 GLY B C 1
ATOM 1331 O O . GLY B 1 32 ? 31.931 35.017 35.282 1.00 52.93 32 GLY B O 1
ATOM 1340 N N . LYS B 1 34 ? 27.284 35.518 35.111 1.00 39.54 34 LYS B N 1
ATOM 1341 C CA . LYS B 1 34 ? 25.871 35.645 35.442 1.00 47.47 34 LYS B CA 1
ATOM 1342 C C . LYS B 1 34 ? 25.045 34.672 34.604 1.00 46.40 34 LYS B C 1
ATOM 1343 O O . LYS B 1 34 ? 25.378 34.374 33.454 1.00 41.00 34 LYS B O 1
ATOM 1345 N N . LEU B 1 35 ? 23.943 34.193 35.190 1.00 41.90 35 LEU B N 1
ATOM 1346 C CA . LEU B 1 35 ? 23.171 33.118 34.571 1.00 41.99 35 LEU B CA 1
ATOM 1347 C C . LEU B 1 35 ? 22.671 33.500 33.180 1.00 40.68 35 LEU B C 1
ATOM 1348 O O . LEU B 1 35 ? 22.733 32.689 32.248 1.00 32.84 35 LEU B O 1
ATOM 1353 N N . THR B 1 36 ? 22.174 34.730 33.017 1.00 41.00 36 THR B N 1
ATOM 1354 C CA . THR B 1 36 ? 21.665 35.154 31.714 1.00 39.89 36 THR B CA 1
ATOM 1355 C C . THR B 1 36 ? 22.757 35.126 30.652 1.00 34.15 36 THR B C 1
ATOM 1356 O O . THR B 1 36 ? 22.533 34.640 29.535 1.00 29.13 36 THR B O 1
ATOM 1360 N N . ASP B 1 37 ? 23.952 35.624 30.990 1.00 28.40 37 ASP B N 1
ATOM 1361 C CA . ASP B 1 37 ? 25.056 35.649 30.034 1.00 31.31 37 ASP B CA 1
ATOM 1362 C C . ASP B 1 37 ? 25.510 34.239 29.685 1.00 25.00 37 ASP B C 1
ATOM 1363 O O . ASP B 1 37 ? 25.831 33.949 28.526 1.00 26.95 37 ASP B O 1
ATOM 1368 N N . TRP B 1 38 ? 25.539 33.354 30.681 1.00 28.61 38 TRP B N 1
ATOM 1369 C CA . TRP B 1 38 ? 25.927 31.968 30.453 1.00 26.88 38 TRP B CA 1
ATOM 1370 C C . TRP B 1 38 ? 24.947 31.283 29.504 1.00 24.45 38 TRP B C 1
ATOM 1371 O O . TRP B 1 38 ? 25.351 30.645 28.516 1.00 25.94 38 TRP B O 1
ATOM 1382 N N . ILE B 1 39 ? 23.645 31.449 29.762 1.00 22.19 39 ILE B N 1
ATOM 1383 C CA . ILE B 1 39 ? 22.634 30.852 28.892 1.00 23.65 39 ILE B CA 1
ATOM 1384 C C . ILE B 1 39 ? 22.769 31.391 27.475 1.00 23.30 39 ILE B C 1
ATOM 1385 O O . ILE B 1 39 ? 22.836 30.621 26.508 1.00 20.69 39 ILE B O 1
ATOM 1390 N N . THR B 1 40 ? 22.824 32.722 27.331 1.00 21.57 40 THR B N 1
ATOM 1391 C CA . THR B 1 40 ? 22.907 33.311 25.998 1.00 21.25 40 THR B CA 1
ATOM 1392 C C . THR B 1 40 ? 24.138 32.812 25.257 1.00 16.76 40 THR B C 1
ATOM 1393 O O . THR B 1 40 ? 24.069 32.511 24.059 1.00 16.84 40 THR B O 1
ATOM 1397 N N . GLY B 1 41 ? 25.273 32.714 25.957 1.00 19.09 41 GLY B N 1
ATOM 1398 C CA . GLY B 1 41 ? 26.498 32.235 25.342 1.00 21.75 41 GLY B CA 1
ATOM 1399 C C . GLY B 1 41 ? 26.419 30.792 24.901 1.00 20.64 41 GLY B C 1
ATOM 1400 O O . GLY B 1 41 ? 27.212 30.357 24.062 1.00 19.75 41 GLY B O 1
ATOM 1401 N N . ARG B 1 42 ? 25.564 30.002 25.548 1.00 14.44 42 ARG B N 1
ATOM 1402 C CA . ARG B 1 42 ? 25.341 28.627 25.112 1.00 17.14 42 ARG B CA 1
ATOM 1403 C C . ARG B 1 42 ? 24.283 28.488 24.015 1.00 18.42 42 ARG B C 1
ATOM 1404 O O . ARG B 1 42 ? 24.230 27.443 23.362 1.00 19.97 42 ARG B O 1
ATOM 1412 N N . VAL B 1 43 ? 23.387 29.463 23.859 1.00 16.11 43 VAL B N 1
ATOM 1413 C CA . VAL B 1 43 ? 22.390 29.421 22.784 1.00 13.01 43 VAL B CA 1
ATOM 1414 C C . VAL B 1 43 ? 22.978 29.892 21.447 1.00 17.60 43 VAL B C 1
ATOM 1415 O O . VAL B 1 43 ? 22.769 29.265 20.399 1.00 14.85 43 VAL B O 1
ATOM 1419 N N . GLU B 1 44 ? 23.705 31.008 21.455 1.00 14.08 44 GLU B N 1
ATOM 1420 C CA . GLU B 1 44 ? 24.235 31.561 20.216 1.00 14.11 44 GLU B CA 1
ATOM 1421 C C . GLU B 1 44 ? 25.355 30.680 19.655 1.00 17.75 44 GLU B C 1
ATOM 1422 O O . GLU B 1 44 ? 25.961 29.868 20.361 1.00 22.16 44 GLU B O 1
ATOM 1428 N N . ALA B 1 45 ? 25.625 30.843 18.359 1.00 11.79 45 ALA B N 1
ATOM 1429 C CA . ALA B 1 45 ? 26.624 30.025 17.685 1.00 15.50 45 ALA B CA 1
ATOM 1430 C C . ALA B 1 45 ? 27.474 30.883 16.751 1.00 14.08 45 ALA B C 1
ATOM 1431 O O . ALA B 1 45 ? 27.687 30.548 15.587 1.00 15.00 45 ALA B O 1
ATOM 1433 N N . LYS B 1 46 ? 27.934 32.030 17.241 1.00 15.44 46 LYS B N 1
ATOM 1434 C CA . LYS B 1 46 ? 28.651 32.972 16.392 1.00 15.11 46 LYS B CA 1
ATOM 1435 C C . LYS B 1 46 ? 30.146 32.681 16.309 1.00 14.89 46 LYS B C 1
ATOM 1436 O O . LYS B 1 46 ? 30.784 32.243 17.273 1.00 13.47 46 LYS B O 1
ATOM 1442 N N . ALA B 1 47 ? 30.705 32.991 15.145 1.00 16.07 47 ALA B N 1
ATOM 1443 C CA . ALA B 1 47 ? 32.146 32.967 14.980 1.00 17.16 47 ALA B CA 1
ATOM 1444 C C . ALA B 1 47 ? 32.766 34.152 15.706 1.00 13.35 47 ALA B C 1
ATOM 1445 O O . ALA B 1 47 ? 32.076 35.096 16.106 1.00 15.15 47 ALA B O 1
ATOM 1447 N N . LEU B 1 48 ? 34.089 34.094 15.884 1.00 14.38 48 LEU B N 1
ATOM 1448 C CA . LEU B 1 48 ? 34.792 35.251 16.419 1.00 16.77 48 LEU B CA 1
ATOM 1449 C C . LEU B 1 48 ? 34.592 36.404 15.450 1.00 13.27 48 LEU B C 1
ATOM 1450 O O . LEU B 1 48 ? 34.568 36.202 14.234 1.00 15.57 48 LEU B O 1
ATOM 1455 N N . SER B 1 49 ? 34.399 37.603 15.983 1.00 13.33 49 SER B N 1
ATOM 1456 C CA . SER B 1 49 ? 34.366 38.790 15.135 1.00 16.53 49 SER B CA 1
ATOM 1457 C C . SER B 1 49 ? 35.701 38.984 14.426 1.00 18.14 49 SER B C 1
ATOM 1458 O O . SER B 1 49 ? 36.751 38.559 14.911 1.00 15.03 49 SER B O 1
ATOM 1461 N N . ILE B 1 50 ? 35.652 39.654 13.272 1.00 19.17 50 ILE B N 1
ATOM 1462 C CA . ILE B 1 50 ? 36.889 40.089 12.619 1.00 14.26 50 ILE B CA 1
ATOM 1463 C C . ILE B 1 50 ? 37.729 40.922 13.583 1.00 13.75 50 ILE B C 1
ATOM 1464 O O . ILE B 1 50 ? 38.955 40.758 13.666 1.00 16.91 50 ILE B O 1
ATOM 1469 N N . ALA B 1 51 ? 37.088 41.831 14.327 1.00 16.43 51 ALA B N 1
ATOM 1470 C CA . ALA B 1 51 ? 37.834 42.670 15.269 1.00 20.50 51 ALA B CA 1
ATOM 1471 C C . ALA B 1 51 ? 38.578 41.823 16.297 1.00 20.70 51 ALA B C 1
ATOM 1472 O O . ALA B 1 51 ? 39.745 42.096 16.622 1.00 17.62 51 ALA B O 1
ATOM 1474 N N . GLU B 1 52 ? 37.929 40.768 16.799 1.00 17.25 52 GLU B N 1
ATOM 1475 C CA . GLU B 1 52 ? 38.582 39.909 17.784 1.00 18.17 52 GLU B CA 1
ATOM 1476 C C . GLU B 1 52 ? 39.735 39.129 17.154 1.00 15.79 52 GLU B C 1
ATOM 1477 O O . GLU B 1 52 ? 40.800 38.970 17.769 1.00 18.23 52 GLU B O 1
ATOM 1483 N N . VAL B 1 53 ? 39.539 38.641 15.925 1.00 12.37 53 VAL B N 1
ATOM 1484 C CA . VAL B 1 53 ? 40.610 37.933 15.220 1.00 13.76 53 VAL B CA 1
ATOM 1485 C C . VAL B 1 53 ? 41.829 38.835 15.065 1.00 11.78 53 VAL B C 1
ATOM 1486 O O . VAL B 1 53 ? 42.967 38.414 15.295 1.00 12.19 53 VAL B O 1
ATOM 1490 N N . LEU B 1 54 ? 41.615 40.068 14.607 1.00 13.76 54 LEU B N 1
ATOM 1491 C CA . LEU B 1 54 ? 42.756 40.953 14.371 1.00 16.97 54 LEU B CA 1
ATOM 1492 C C . LEU B 1 54 ? 43.439 41.347 15.675 1.00 18.98 54 LEU B C 1
ATOM 1493 O O . LEU B 1 54 ? 44.666 41.459 15.721 1.00 16.07 54 LEU B O 1
ATOM 1498 N N . GLU B 1 55 ? 42.677 41.557 16.750 1.00 17.57 55 GLU B N 1
ATOM 1499 C CA . GLU B 1 55 ? 43.323 41.866 18.025 1.00 18.39 55 GLU B CA 1
ATOM 1500 C C . GLU B 1 55 ? 44.207 40.704 18.487 1.00 16.45 55 GLU B C 1
ATOM 1501 O O . GLU B 1 55 ? 45.374 40.900 18.878 1.00 19.45 55 GLU B O 1
ATOM 1507 N N . GLU B 1 56 ? 43.684 39.476 18.392 1.00 17.04 56 GLU B N 1
ATOM 1508 C CA . GLU B 1 56 ? 44.473 38.310 18.783 1.00 15.55 56 GLU B CA 1
ATOM 1509 C C . GLU B 1 56 ? 45.677 38.108 17.864 1.00 16.62 56 GLU B C 1
ATOM 1510 O O . GLU B 1 56 ? 46.773 37.754 18.329 1.00 18.14 56 GLU B O 1
ATOM 1516 N N . ALA B 1 57 ? 45.489 38.303 16.555 1.00 13.98 57 ALA B N 1
ATOM 1517 C CA . ALA B 1 57 ? 46.577 38.103 15.603 1.00 15.50 57 ALA B CA 1
ATOM 1518 C C . ALA B 1 57 ? 47.688 39.120 15.820 1.00 17.32 57 ALA B C 1
ATOM 1519 O O . ALA B 1 57 ? 48.874 38.777 15.724 1.00 16.23 57 ALA B O 1
ATOM 1521 N N . ALA B 1 58 ? 47.328 40.377 16.103 1.00 15.62 58 ALA B N 1
ATOM 1522 C CA . ALA B 1 58 ? 48.347 41.381 16.385 1.00 15.97 58 ALA B CA 1
ATOM 1523 C C . ALA B 1 58 ? 49.120 41.037 17.647 1.00 19.76 58 ALA B C 1
ATOM 1524 O O . ALA B 1 58 ? 50.338 41.232 17.702 1.00 20.14 58 ALA B O 1
ATOM 1526 N N . ALA B 1 59 ? 48.436 40.524 18.675 1.00 19.32 59 ALA B N 1
ATOM 1527 C CA . ALA B 1 59 ? 49.160 40.111 19.882 1.00 21.23 59 ALA B CA 1
ATOM 1528 C C . ALA B 1 59 ? 50.151 38.987 19.579 1.00 18.99 59 ALA B C 1
ATOM 1529 O O . ALA B 1 59 ? 51.317 39.024 20.021 1.00 21.58 59 ALA B O 1
ATOM 1539 N N . ALA B 1 61 ? 51.505 38.344 16.674 1.00 18.23 61 ALA B N 1
ATOM 1540 C CA . ALA B 1 61 ? 52.543 38.892 15.808 1.00 18.93 61 ALA B CA 1
ATOM 1541 C C . ALA B 1 61 ? 53.556 39.686 16.612 1.00 17.80 61 ALA B C 1
ATOM 1542 O O . ALA B 1 61 ? 54.753 39.643 16.312 1.00 17.84 61 ALA B O 1
ATOM 1544 N N . ARG B 1 62 ? 53.086 40.443 17.607 1.00 17.30 62 ARG B N 1
ATOM 1545 C CA . ARG B 1 62 ? 53.984 41.152 18.517 1.00 19.08 62 ARG B CA 1
ATOM 1546 C C . ARG B 1 62 ? 54.922 40.182 19.209 1.00 21.92 62 ARG B C 1
ATOM 1547 O O . ARG B 1 62 ? 56.130 40.433 19.314 1.00 26.07 62 ARG B O 1
ATOM 1555 N N . SER B 1 63 ? 54.366 39.085 19.735 1.00 21.00 63 SER B N 1
ATOM 1556 C CA . SER B 1 63 ? 55.210 38.065 20.356 1.00 25.68 63 SER B CA 1
ATOM 1557 C C . SER B 1 63 ? 56.244 37.515 19.380 1.00 28.15 63 SER B C 1
ATOM 1558 O O . SER B 1 63 ? 57.394 37.259 19.760 1.00 25.36 63 SER B O 1
ATOM 1561 N N . LEU B 1 64 ? 55.845 37.304 18.122 1.00 23.27 64 LEU B N 1
ATOM 1562 C CA . LEU B 1 64 ? 56.773 36.753 17.133 1.00 21.55 64 LEU B CA 1
ATOM 1563 C C . LEU B 1 64 ? 57.853 37.757 16.762 1.00 18.61 64 LEU B C 1
ATOM 1564 O O . LEU B 1 64 ? 59.007 37.375 16.528 1.00 21.22 64 LEU B O 1
ATOM 1569 N N . GLU B 1 65 ? 57.502 39.044 16.704 1.00 15.50 65 GLU B N 1
ATOM 1570 C CA . GLU B 1 65 ? 58.511 40.059 16.422 1.00 17.17 65 GLU B CA 1
ATOM 1571 C C . GLU B 1 65 ? 59.599 40.049 17.480 1.00 22.34 65 GLU B C 1
ATOM 1572 O O . GLU B 1 65 ? 60.763 40.337 17.178 1.00 21.21 65 GLU B O 1
ATOM 1578 N N . ASP B 1 66 ? 59.246 39.693 18.713 1.00 20.35 66 ASP B N 1
ATOM 1579 C CA . ASP B 1 66 ? 60.187 39.626 19.823 1.00 25.18 66 ASP B CA 1
ATOM 1580 C C . ASP B 1 66 ? 60.918 38.287 19.883 1.00 29.43 66 ASP B C 1
ATOM 1581 O O . ASP B 1 66 ? 61.314 37.854 20.969 1.00 36.81 66 ASP B O 1
ATOM 1583 N N . SER B 1 67 ? 61.021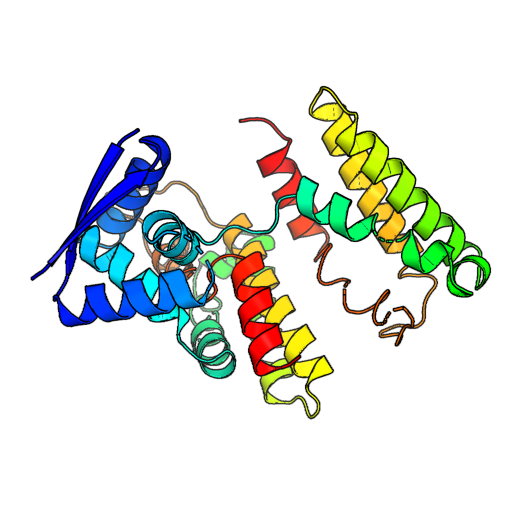 37.590 18.762 1.00 26.61 67 SER B N 1
ATOM 1584 C CA . SER B 1 67 ? 61.567 36.245 18.686 1.00 25.61 67 SER B CA 1
ATOM 1585 C C . SER B 1 67 ? 62.475 36.144 17.478 1.00 22.76 67 SER B C 1
ATOM 1586 O O . SER B 1 67 ? 62.455 37.019 16.596 1.00 17.11 67 SER B O 1
ATOM 1589 N N . PRO B 1 68 ? 63.319 35.108 17.407 1.00 20.57 68 PRO B N 1
ATOM 1590 C CA . PRO B 1 68 ? 64.099 34.862 16.184 1.00 18.52 68 PRO B CA 1
ATOM 1591 C C . PRO B 1 68 ? 63.255 34.723 14.921 1.00 16.47 68 PRO B C 1
ATOM 1592 O O . PRO B 1 68 ? 63.795 34.907 13.817 1.00 17.44 68 PRO B O 1
ATOM 1596 N N . ILE B 1 69 ? 61.964 34.377 15.034 1.00 13.87 69 ILE B N 1
ATOM 1597 C CA . ILE B 1 69 ? 61.152 34.215 13.830 1.00 12.97 69 ILE B CA 1
ATOM 1598 C C . ILE B 1 69 ? 61.145 35.497 13.014 1.00 13.07 69 ILE B C 1
ATOM 1599 O O . ILE B 1 69 ? 61.076 35.454 11.778 1.00 14.25 69 ILE B O 1
ATOM 1604 N N . PHE B 1 70 ? 61.260 36.655 13.676 1.00 12.73 70 PHE B N 1
ATOM 1605 C CA . PHE B 1 70 ? 61.237 37.913 12.940 1.00 14.28 70 PHE B CA 1
ATOM 1606 C C . PHE B 1 70 ? 62.360 38.006 11.912 1.00 15.27 70 PHE B C 1
ATOM 1607 O O . PHE B 1 70 ? 62.176 38.625 10.858 1.00 17.25 70 PHE B O 1
ATOM 1615 N N . TYR B 1 71 ? 63.537 37.449 12.198 1.00 15.41 71 TYR B N 1
ATOM 1616 C CA . TYR B 1 71 ? 64.625 37.537 11.232 1.00 16.11 71 TYR B CA 1
ATOM 1617 C C . TYR B 1 71 ? 64.916 36.195 10.567 1.00 14.70 71 TYR B C 1
ATOM 1618 O O . TYR B 1 71 ? 66.025 35.980 10.064 1.00 18.19 71 TYR B O 1
ATOM 1627 N N . ARG B 1 72 ? 63.955 35.264 10.596 1.00 15.77 72 ARG B N 1
ATOM 1628 C CA . ARG B 1 72 ? 64.167 33.986 9.932 1.00 16.00 72 ARG B CA 1
ATOM 1629 C C . ARG B 1 72 ? 64.308 34.190 8.429 1.00 17.37 72 ARG B C 1
ATOM 1630 O O . ARG B 1 72 ? 65.176 33.582 7.788 1.00 18.42 72 ARG B O 1
ATOM 1638 N N . ASN B 1 73 ? 63.444 35.020 7.850 1.00 13.80 73 ASN B N 1
ATOM 1639 C CA . ASN B 1 73 ? 63.509 35.394 6.439 1.00 15.38 73 ASN B CA 1
ATOM 1640 C C . ASN B 1 73 ? 62.574 36.579 6.234 1.00 13.35 73 ASN B C 1
ATOM 1641 O O . ASN B 1 73 ? 61.872 37.012 7.155 1.00 13.27 73 ASN B O 1
ATOM 1646 N N . LYS B 1 74 ? 62.586 37.117 5.015 1.00 10.86 74 LYS B N 1
ATOM 1647 C CA . LYS B 1 74 ? 61.829 38.334 4.741 1.00 12.36 74 LYS B CA 1
ATOM 1648 C C . LYS B 1 74 ? 60.324 38.087 4.738 1.00 14.45 74 LYS B C 1
ATOM 1649 O O . LYS B 1 74 ? 59.559 39.017 5.014 1.00 13.32 74 LYS B O 1
ATOM 1655 N N . LEU B 1 75 ? 59.873 36.866 4.399 1.00 11.69 75 LEU B N 1
ATOM 1656 C CA . LEU B 1 75 ? 58.439 36.593 4.451 1.00 11.70 75 LEU B CA 1
ATOM 1657 C C . LEU B 1 75 ? 57.927 36.699 5.875 1.00 13.47 75 LEU B C 1
ATOM 1658 O O . LEU B 1 75 ? 56.860 37.281 6.119 1.00 12.24 75 LEU B O 1
ATOM 1663 N N . CYS B 1 76 ? 58.676 36.140 6.828 1.00 14.08 76 CYS B N 1
ATOM 1664 C CA . CYS B 1 76 ? 58.266 36.212 8.223 1.00 15.99 76 CYS B CA 1
ATOM 1665 C C . CYS B 1 76 ? 58.248 37.655 8.708 1.00 15.12 76 CYS B C 1
ATOM 1666 O O . CYS B 1 76 ? 57.278 38.097 9.330 1.00 11.45 76 CYS B O 1
ATOM 1669 N N . ALA B 1 77 ? 59.313 38.404 8.420 1.00 11.43 77 ALA B N 1
ATOM 1670 C CA . ALA B 1 77 ? 59.379 39.797 8.853 1.00 12.96 77 ALA B CA 1
ATOM 1671 C C . ALA B 1 77 ? 58.225 40.609 8.270 1.00 14.19 77 ALA B C 1
ATOM 1672 O O . ALA B 1 77 ? 57.505 41.321 8.998 1.00 13.47 77 ALA B O 1
ATOM 1674 N N . ASP B 1 78 ? 58.014 40.491 6.956 1.00 11.25 78 ASP B N 1
ATOM 1675 C CA . ASP B 1 78 ? 56.982 41.287 6.302 1.00 12.87 78 ASP B CA 1
ATOM 1676 C C . ASP B 1 78 ? 55.589 40.907 6.804 1.00 16.04 78 ASP B C 1
ATOM 1677 O O . ASP B 1 78 ? 54.736 41.778 7.000 1.00 13.15 78 ASP B O 1
ATOM 1682 N N . GLY B 1 79 ? 55.341 39.614 7.037 1.00 15.43 79 GLY B N 1
ATOM 1683 C CA . GLY B 1 79 ? 54.043 39.211 7.574 1.00 11.73 79 GLY B CA 1
ATOM 1684 C C . GLY B 1 79 ? 53.799 39.701 8.990 1.00 12.15 79 GLY B C 1
ATOM 1685 O O . GLY B 1 79 ? 52.710 40.190 9.313 1.00 13.91 79 GLY B O 1
ATOM 1686 N N . ILE B 1 80 ? 54.807 39.582 9.856 1.00 13.39 80 ILE B N 1
ATOM 1687 C CA . ILE B 1 80 ? 54.640 40.022 11.244 1.00 13.51 80 ILE B CA 1
ATOM 1688 C C . ILE B 1 80 ? 54.337 41.518 11.299 1.00 14.15 80 ILE B C 1
ATOM 1689 O O . ILE B 1 80 ? 53.394 41.970 11.985 1.00 13.36 80 ILE B O 1
ATOM 1694 N N . VAL B 1 81 ? 55.089 42.304 10.520 1.00 13.44 81 VAL B N 1
ATOM 1695 C CA . VAL B 1 81 ? 54.865 43.747 10.496 1.00 10.92 81 VAL B CA 1
ATOM 1696 C C . VAL B 1 81 ? 53.494 44.078 9.908 1.00 15.80 81 VAL B C 1
ATOM 1697 O O . VAL B 1 81 ? 52.749 44.903 10.459 1.00 16.13 81 VAL B O 1
ATOM 1701 N N . THR B 1 82 ? 53.137 43.434 8.795 1.00 13.44 82 THR B N 1
ATOM 1702 C CA . THR B 1 82 ? 51.866 43.721 8.135 1.00 13.60 82 THR B CA 1
ATOM 1703 C C . THR B 1 82 ? 50.680 43.439 9.049 1.00 13.81 82 THR B C 1
ATOM 1704 O O . THR B 1 82 ? 49.735 44.235 9.121 1.00 13.50 82 THR B O 1
ATOM 1708 N N . ILE B 1 83 ? 50.700 42.297 9.733 1.00 11.96 83 ILE B N 1
ATOM 1709 C CA . ILE B 1 83 ? 49.599 41.965 10.633 1.00 14.54 83 ILE B CA 1
ATOM 1710 C C . ILE B 1 83 ? 49.423 43.056 11.677 1.00 11.13 83 ILE B C 1
ATOM 1711 O O . ILE B 1 83 ? 48.302 43.520 11.921 1.00 14.00 83 ILE B O 1
ATOM 1716 N N . GLN B 1 84 ? 50.523 43.482 12.311 1.00 13.95 84 GLN B N 1
ATOM 1717 C CA . GLN B 1 84 ? 50.380 44.503 13.357 1.00 18.67 84 GLN B CA 1
ATOM 1718 C C . GLN B 1 84 ? 49.910 45.845 12.793 1.00 15.90 84 GLN B C 1
ATOM 1719 O O . GLN B 1 84 ? 49.063 46.530 13.390 1.00 14.39 84 GLN B O 1
ATOM 1725 N N . GLN B 1 85 ? 50.454 46.243 11.649 1.00 14.68 85 GLN B N 1
ATOM 1726 C CA . GLN B 1 85 ? 50.061 47.514 11.063 1.00 14.88 85 GLN B CA 1
ATOM 1727 C C . GLN B 1 85 ? 48.589 47.517 10.688 1.00 18.36 85 GLN B C 1
ATOM 1728 O O . GLN B 1 85 ? 47.870 48.488 10.957 1.00 16.60 85 GLN B O 1
ATOM 1734 N N . GLN B 1 86 ? 48.114 46.426 10.090 1.00 12.62 86 GLN B N 1
ATOM 1735 C CA . GLN B 1 86 ? 46.738 46.407 9.614 1.00 13.64 86 GLN B CA 1
ATOM 1736 C C . GLN B 1 86 ? 45.744 46.197 10.747 1.00 14.17 86 GLN B C 1
ATOM 1737 O O . GLN B 1 86 ? 44.620 46.701 10.672 1.00 15.83 86 GLN B O 1
ATOM 1743 N N . ALA B 1 87 ? 46.119 45.462 11.795 1.00 13.06 87 ALA B N 1
ATOM 1744 C CA . ALA B 1 87 ? 45.256 45.383 12.969 1.00 14.04 87 ALA B CA 1
ATOM 1745 C C . ALA B 1 87 ? 45.090 46.751 13.612 1.00 15.18 87 ALA B C 1
ATOM 1746 O O . ALA B 1 87 ? 43.979 47.129 14.019 1.00 17.35 87 ALA B O 1
ATOM 1748 N N . ALA B 1 88 ? 46.184 47.507 13.718 1.00 15.22 88 ALA B N 1
ATOM 1749 C CA . ALA B 1 88 ? 46.069 48.847 14.293 1.00 16.94 88 ALA B CA 1
ATOM 1750 C C . ALA B 1 88 ? 45.235 49.754 13.395 1.00 21.06 88 ALA B C 1
ATOM 1751 O O . ALA B 1 88 ? 44.440 50.570 13.881 1.00 19.67 88 ALA B O 1
ATOM 1753 N N . ARG B 1 89 ? 45.412 49.627 12.081 1.00 16.93 89 ARG B N 1
ATOM 1754 C CA . ARG B 1 89 ? 44.620 50.408 11.139 1.00 16.57 89 ARG B CA 1
ATOM 1755 C C . ARG B 1 89 ? 43.133 50.088 11.260 1.00 19.75 89 ARG B C 1
ATOM 1756 O O . ARG B 1 89 ? 42.290 50.994 11.261 1.00 20.55 89 ARG B O 1
ATOM 1764 N N . PHE B 1 90 ? 42.798 48.800 11.379 1.00 16.13 90 PHE B N 1
ATOM 1765 C CA . PHE B 1 90 ? 41.413 48.384 11.587 1.00 16.37 90 PHE B CA 1
ATOM 1766 C C . PHE B 1 90 ? 40.850 49.000 12.857 1.00 21.21 90 PHE B C 1
ATOM 1767 O O . PHE B 1 90 ? 39.731 49.530 12.869 1.00 22.65 90 PHE B O 1
ATOM 1775 N N . SER B 1 91 ? 41.612 48.910 13.944 1.00 22.74 91 SER B N 1
ATOM 1776 C CA . SER B 1 91 ? 41.143 49.406 15.228 1.00 25.90 91 SER B CA 1
ATOM 1777 C C . SER B 1 91 ? 40.935 50.912 15.192 1.00 23.87 91 SER B C 1
ATOM 1778 O O . SER B 1 91 ? 40.011 51.437 15.830 1.00 25.86 91 SER B O 1
ATOM 1781 N N . ALA B 1 92 ? 41.781 51.628 14.452 1.00 24.50 92 ALA B N 1
ATOM 1782 C CA . ALA B 1 92 ? 41.670 53.080 14.398 1.00 28.35 92 ALA B CA 1
ATOM 1783 C C . ALA B 1 92 ? 40.654 53.562 13.373 1.00 30.37 92 ALA B C 1
ATOM 1784 O O . ALA B 1 92 ? 40.354 54.758 13.340 1.00 27.00 92 ALA B O 1
ATOM 1786 N N . ALA B 1 93 ? 40.122 52.672 12.543 1.00 26.51 93 ALA B N 1
ATOM 1787 C CA . ALA B 1 93 ? 39.261 53.091 11.453 1.00 21.50 93 ALA B CA 1
ATOM 1788 C C . ALA B 1 93 ? 37.953 53.682 11.967 1.00 22.79 93 ALA B C 1
ATOM 1789 O O . ALA B 1 93 ? 37.460 53.326 13.040 1.00 25.68 93 ALA B O 1
ATOM 1791 N N . THR B 1 94 ? 37.379 54.570 11.154 1.00 23.56 94 THR B N 1
ATOM 1792 C CA . THR B 1 94 ? 36.094 55.198 11.428 1.00 35.04 94 THR B CA 1
ATOM 1793 C C . THR B 1 94 ? 35.074 54.935 10.328 1.00 35.18 94 THR B C 1
ATOM 1794 O O . THR B 1 94 ? 34.015 55.570 10.319 1.00 32.45 94 THR B O 1
ATOM 1798 N N . ASP B 1 95 ? 35.377 54.042 9.385 1.00 32.67 95 ASP B N 1
ATOM 1799 C CA . ASP B 1 95 ? 34.447 53.682 8.324 1.00 22.47 95 ASP B CA 1
ATOM 1800 C C . ASP B 1 95 ? 34.684 52.235 7.931 1.00 25.80 95 ASP B C 1
ATOM 1801 O O . ASP B 1 95 ? 35.774 51.694 8.113 1.00 17.83 95 ASP B O 1
ATOM 1806 N N . ASP B 1 96 ? 33.652 51.628 7.353 1.00 21.32 96 ASP B N 1
ATOM 1807 C CA . ASP B 1 96 ? 33.714 50.212 7.003 1.00 17.10 96 ASP B CA 1
ATOM 1808 C C . ASP B 1 96 ? 34.639 49.937 5.823 1.00 21.62 96 ASP B C 1
ATOM 1809 O O . ASP B 1 96 ? 35.184 48.836 5.722 1.00 18.67 96 ASP B O 1
ATOM 1814 N N . ALA B 1 97 ? 34.784 50.882 4.889 1.00 20.19 97 ALA B N 1
ATOM 1815 C CA . ALA B 1 97 ? 35.679 50.636 3.761 1.00 22.35 97 ALA B CA 1
ATOM 1816 C C . ALA B 1 97 ? 37.113 50.444 4.240 1.00 21.84 97 ALA B C 1
ATOM 1817 O O . ALA B 1 97 ? 37.835 49.552 3.762 1.00 19.68 97 ALA B O 1
ATOM 1819 N N . THR B 1 98 ? 37.529 51.251 5.217 1.00 22.25 98 THR B N 1
ATOM 1820 C CA . THR B 1 98 ? 38.872 51.107 5.775 1.00 20.30 98 THR B CA 1
ATOM 1821 C C . THR B 1 98 ? 38.998 49.810 6.559 1.00 17.90 98 THR B C 1
ATOM 1822 O O . THR B 1 98 ? 40.007 49.108 6.442 1.00 16.24 98 THR B O 1
ATOM 1826 N N . ARG B 1 99 ? 37.983 49.478 7.361 1.00 16.49 99 ARG B N 1
ATOM 1827 C CA . ARG B 1 99 ? 37.975 48.206 8.076 1.00 14.51 99 ARG B CA 1
ATOM 1828 C C . ARG B 1 99 ? 38.106 47.025 7.112 1.00 13.28 99 ARG B C 1
ATOM 1829 O O . ARG B 1 99 ? 38.877 46.093 7.361 1.00 13.97 99 ARG B O 1
ATOM 1837 N N . LEU B 1 100 ? 37.348 47.037 6.010 1.00 11.86 100 LEU B N 1
ATOM 1838 C CA . LEU B 1 100 ? 37.420 45.938 5.047 1.00 14.94 100 LEU B CA 1
ATOM 1839 C C . LEU B 1 100 ? 38.812 45.827 4.447 1.00 12.51 100 LEU B C 1
ATOM 1840 O O . LEU B 1 100 ? 39.377 44.730 4.353 1.00 14.08 100 LEU B O 1
ATOM 1845 N N . ASP B 1 101 ? 39.363 46.958 4.000 1.00 15.06 101 ASP B N 1
ATOM 1846 C CA . ASP B 1 101 ? 40.687 46.935 3.394 1.00 12.73 101 ASP B CA 1
ATOM 1847 C C . ASP B 1 101 ? 41.735 46.437 4.377 1.00 18.09 101 ASP B C 1
ATOM 1848 O O . ASP B 1 101 ? 42.630 45.656 4.011 1.00 20.46 101 ASP B O 1
ATOM 1853 N N . ALA B 1 102 ? 41.641 46.884 5.632 1.00 13.35 102 ALA B N 1
ATOM 1854 C CA . ALA B 1 102 ? 42.612 46.476 6.637 1.00 12.95 102 ALA B CA 1
ATOM 1855 C C . ALA B 1 102 ? 42.482 44.993 6.940 1.00 15.67 102 ALA B C 1
ATOM 1856 O O . ALA B 1 102 ? 43.489 44.314 7.140 1.00 14.43 102 ALA B O 1
ATOM 1858 N N . ALA B 1 103 ? 41.253 44.474 6.990 1.00 10.35 103 ALA B N 1
ATOM 1859 C CA . ALA B 1 103 ? 41.064 43.048 7.257 1.00 10.73 103 ALA B CA 1
ATOM 1860 C C . ALA B 1 103 ? 41.630 42.193 6.128 1.00 17.16 103 ALA B C 1
ATOM 1861 O O . ALA B 1 103 ? 42.231 41.129 6.367 1.00 15.15 103 ALA B O 1
ATOM 1863 N N . LEU B 1 104 ? 41.468 42.649 4.885 1.00 15.13 104 LEU B N 1
ATOM 1864 C CA . LEU B 1 104 ? 42.036 41.893 3.772 1.00 17.21 104 LEU B CA 1
ATOM 1865 C C . LEU B 1 104 ? 43.561 41.910 3.813 1.00 17.47 104 LEU B C 1
ATOM 1866 O O . LEU B 1 104 ? 44.209 40.866 3.607 1.00 14.24 104 LEU B O 1
ATOM 1871 N N . TRP B 1 105 ? 44.151 43.073 4.103 1.00 15.48 105 TRP B N 1
ATOM 1872 C CA . TRP B 1 105 ? 45.613 43.136 4.167 1.00 16.46 105 TRP B CA 1
ATOM 1873 C C . TRP B 1 105 ? 46.166 42.404 5.380 1.00 16.17 105 TRP B C 1
ATOM 1874 O O . TRP B 1 105 ? 47.276 41.869 5.317 1.00 13.36 105 TRP B O 1
ATOM 1885 N N . ALA B 1 106 ? 45.433 42.381 6.498 1.00 13.36 106 ALA B N 1
ATOM 1886 C CA . ALA B 1 106 ? 45.874 41.595 7.646 1.00 11.84 106 ALA B CA 1
ATOM 1887 C C . ALA B 1 106 ? 45.954 40.122 7.287 1.00 12.67 106 ALA B C 1
ATOM 1888 O O . ALA B 1 106 ? 46.912 39.427 7.657 1.00 11.91 106 ALA B O 1
ATOM 1890 N N . ARG B 1 107 ? 44.947 39.623 6.574 1.00 13.17 107 ARG B N 1
ATOM 1891 C CA . ARG B 1 107 ? 45.029 38.228 6.151 1.00 13.92 107 ARG B CA 1
ATOM 1892 C C . ARG B 1 107 ? 46.203 38.004 5.201 1.00 11.79 107 ARG B C 1
ATOM 1893 O O . ARG B 1 107 ? 46.854 36.955 5.256 1.00 13.94 107 ARG B O 1
ATOM 1901 N N . GLU B 1 108 ? 46.464 38.957 4.299 1.00 13.27 108 GLU B N 1
ATOM 1902 C CA . GLU B 1 108 ? 47.655 38.846 3.453 1.00 13.68 108 GLU B CA 1
ATOM 1903 C C . GLU B 1 108 ? 48.927 38.755 4.297 1.00 14.30 108 GLU B C 1
ATOM 1904 O O . GLU B 1 108 ? 49.855 38.011 3.958 1.00 14.55 108 GLU B O 1
ATOM 1910 N N . GLY B 1 109 ? 48.997 39.524 5.394 1.00 9.81 109 GLY B N 1
ATOM 1911 C CA . GLY B 1 109 ? 50.153 39.422 6.276 1.00 12.70 109 GLY B CA 1
ATOM 1912 C C . GLY B 1 109 ? 50.276 38.045 6.899 1.00 12.95 109 GLY B C 1
ATOM 1913 O O . GLY B 1 109 ? 51.371 37.469 6.971 1.00 13.39 109 GLY B O 1
ATOM 1914 N N . TYR B 1 110 ? 49.145 37.484 7.333 1.00 10.18 110 TYR B N 1
ATOM 1915 C CA . TYR B 1 110 ? 49.146 36.110 7.826 1.00 8.82 110 TYR B CA 1
ATOM 1916 C C . TYR B 1 110 ? 49.654 35.146 6.755 1.00 13.02 110 TYR B C 1
ATOM 1917 O O . TYR B 1 110 ? 50.426 34.229 7.049 1.00 13.58 110 TYR B O 1
ATOM 1926 N N . GLN B 1 111 ? 49.229 35.335 5.508 1.00 12.09 111 GLN B N 1
ATOM 1927 C CA . GLN B 1 111 ? 49.683 34.449 4.437 1.00 14.69 111 GLN B CA 1
ATOM 1928 C C . GLN B 1 111 ? 51.186 34.577 4.209 1.00 13.94 111 GLN B C 1
ATOM 1929 O O . GLN B 1 111 ? 51.871 33.577 3.957 1.00 12.29 111 GLN B O 1
ATOM 1935 N N . LEU B 1 112 ? 51.721 35.793 4.295 1.00 10.49 112 LEU B N 1
ATOM 1936 C CA . LEU B 1 112 ? 53.168 35.947 4.147 1.00 10.32 112 LEU B CA 1
ATOM 1937 C C . LEU B 1 112 ? 53.904 35.212 5.257 1.00 11.18 112 LEU B C 1
ATOM 1938 O O . LEU B 1 112 ? 54.873 34.484 5.005 1.00 11.62 112 LEU B O 1
ATOM 1943 N N . LEU B 1 113 ? 53.467 35.411 6.504 1.00 11.10 113 LEU B N 1
ATOM 1944 C CA . LEU B 1 113 ? 54.130 34.747 7.623 1.00 10.75 113 LEU B CA 1
ATOM 1945 C C . LEU B 1 113 ? 54.033 33.228 7.511 1.00 12.92 113 LEU B C 1
ATOM 1946 O O . LEU B 1 113 ? 55.032 32.514 7.671 1.00 12.56 113 LEU B O 1
ATOM 1951 N N . SER B 1 114 ? 52.837 32.704 7.236 1.00 11.05 114 SER B N 1
ATOM 1952 C CA A SER B 1 114 ? 52.727 31.254 7.152 0.67 14.31 114 SER B CA 1
ATOM 1953 C CA B SER B 1 114 ? 52.669 31.257 7.113 0.33 14.07 114 SER B CA 1
ATOM 1954 C C . SER B 1 114 ? 53.493 30.701 5.954 1.00 11.95 114 SER B C 1
ATOM 1955 O O . SER B 1 114 ? 54.058 29.605 6.048 1.00 11.23 114 SER B O 1
ATOM 1960 N N . SER B 1 115 ? 53.565 31.444 4.840 1.00 10.32 115 SER B N 1
ATOM 1961 C CA . SER B 1 115 ? 54.363 31.003 3.703 1.00 10.43 115 SER B CA 1
ATOM 1962 C C . SER B 1 115 ? 55.841 30.970 4.033 1.00 12.10 115 SER B C 1
ATOM 1963 O O . SER B 1 115 ? 56.578 30.169 3.447 1.00 13.10 115 SER B O 1
ATOM 1966 N N . GLY B 1 116 ? 56.286 31.814 4.960 1.00 12.11 116 GLY B N 1
ATOM 1967 C CA . GLY B 1 116 ? 57.701 31.832 5.286 1.00 12.57 116 GLY B CA 1
ATOM 1968 C C . GLY B 1 116 ? 58.139 30.828 6.323 1.00 11.84 116 GLY B C 1
ATOM 1969 O O . GLY B 1 116 ? 59.329 30.744 6.622 1.00 13.40 116 GLY B O 1
ATOM 1970 N N . LEU B 1 117 ? 57.202 30.102 6.926 1.00 13.35 117 LEU B N 1
ATOM 1971 C CA . LEU B 1 117 ? 57.489 29.084 7.930 1.00 13.25 117 LEU B CA 1
ATOM 1972 C C . LEU B 1 117 ? 57.309 27.695 7.347 1.00 13.26 117 LEU B C 1
ATOM 1973 O O . LEU B 1 117 ? 56.539 27.503 6.402 1.00 13.15 117 LEU B O 1
ATOM 1978 N N . PRO B 1 118 ? 57.961 26.687 7.915 1.00 15.58 118 PRO B N 1
ATOM 1979 C CA . PRO B 1 118 ? 57.684 25.320 7.475 1.00 15.97 118 PRO B CA 1
ATOM 1980 C C . PRO B 1 118 ? 56.215 24.995 7.673 1.00 18.22 118 PRO B C 1
ATOM 1981 O O . PRO B 1 118 ? 55.567 25.485 8.596 1.00 17.61 118 PRO B O 1
ATOM 1985 N N . ASP B 1 119 ? 55.692 24.167 6.779 1.00 15.64 119 ASP B N 1
ATOM 1986 C CA . ASP B 1 119 ? 54.322 23.705 6.925 1.00 19.49 119 ASP B CA 1
ATOM 1987 C C . ASP B 1 119 ? 54.203 22.955 8.242 1.00 25.92 119 ASP B C 1
ATOM 1988 O O . ASP B 1 119 ? 55.045 22.112 8.562 1.00 25.03 119 ASP B O 1
ATOM 1993 N N . SER B 1 120 ? 53.182 23.304 9.025 1.00 28.49 120 SER B N 1
ATOM 1994 C CA . SER B 1 120 ? 52.955 22.705 10.344 1.00 36.50 120 SER B CA 1
ATOM 1995 C C . SER B 1 120 ? 54.134 22.946 11.294 1.00 37.37 120 SER B C 1
ATOM 1996 O O . SER B 1 120 ? 54.527 22.061 12.055 1.00 40.30 120 SER B O 1
ATOM 1999 N N . TYR B 1 121 ? 54.712 24.148 11.251 1.00 29.48 121 TYR B N 1
ATOM 2000 C CA . TYR B 1 121 ? 55.854 24.455 12.107 1.00 27.17 121 TYR B CA 1
ATOM 2001 C C . TYR B 1 121 ? 55.435 24.434 13.573 1.00 38.23 121 TYR B C 1
ATOM 2002 O O . TYR B 1 121 ? 54.286 24.717 13.903 1.00 31.48 121 TYR B O 1
ATOM 2011 N N . SER B 1 122 ? 56.370 24.064 14.454 1.00 43.75 122 SER B N 1
ATOM 2012 C CA . SER B 1 122 ? 56.197 24.198 15.902 1.00 54.84 122 SER B CA 1
ATOM 2013 C C . SER B 1 122 ? 56.927 25.455 16.366 1.00 62.33 122 SER B C 1
ATOM 2014 O O . SER B 1 122 ? 58.120 25.612 16.094 1.00 63.04 122 SER B O 1
ATOM 2017 N N . GLY B 1 123 ? 56.243 26.301 17.130 1.00 66.78 123 GLY B N 1
ATOM 2018 C CA . GLY B 1 123 ? 56.745 27.611 17.488 1.00 65.21 123 GLY B CA 1
ATOM 2019 C C . GLY B 1 123 ? 57.314 27.713 18.889 1.00 62.91 123 GLY B C 1
ATOM 2020 O O . GLY B 1 123 ? 57.683 26.719 19.524 1.00 69.65 123 GLY B O 1
ATOM 2021 N N . ALA B 1 124 ? 57.411 28.954 19.364 1.00 54.66 124 ALA B N 1
ATOM 2022 C CA . ALA B 1 124 ? 58.028 29.257 20.652 1.00 58.06 124 ALA B CA 1
ATOM 2023 C C . ALA B 1 124 ? 57.556 30.633 21.092 1.00 66.75 124 ALA B C 1
ATOM 2024 O O . ALA B 1 124 ? 57.793 31.622 20.389 1.00 67.91 124 ALA B O 1
ATOM 2026 N N . VAL B 1 125 ? 56.892 30.695 22.244 1.00 67.41 125 VAL B N 1
ATOM 2027 C CA . VAL B 1 125 ? 56.431 31.958 22.804 1.00 59.00 125 VAL B CA 1
ATOM 2028 C C . VAL B 1 125 ? 57.612 32.860 23.143 1.00 61.47 125 VAL B C 1
ATOM 2029 O O . VAL B 1 125 ? 58.108 32.850 24.270 1.00 63.17 125 VAL B O 1
ATOM 2031 N N . TRP B 1 133 ? 51.963 25.464 17.460 1.00 69.20 133 TRP B N 1
ATOM 2032 C CA . TRP B 1 133 ? 52.869 26.590 17.269 1.00 69.55 133 TRP B CA 1
ATOM 2033 C C . TRP B 1 133 ? 52.181 27.898 17.545 1.00 68.22 133 TRP B C 1
ATOM 2034 O O . TRP B 1 133 ? 51.041 28.099 17.126 1.00 71.10 133 TRP B O 1
ATOM 2036 N N . VAL B 1 134 ? 52.884 28.804 18.227 1.00 64.97 134 VAL B N 1
ATOM 2037 C CA . VAL B 1 134 ? 52.374 30.162 18.346 1.00 59.18 134 VAL B CA 1
ATOM 2038 C C . VAL B 1 134 ? 52.154 30.752 16.960 1.00 61.51 134 VAL B C 1
ATOM 2039 O O . VAL B 1 134 ? 51.225 31.529 16.740 1.00 71.15 134 VAL B O 1
ATOM 2043 N N . THR B 1 135 ? 52.969 30.362 15.990 1.00 55.53 135 THR B N 1
ATOM 2044 C CA . THR B 1 135 ? 52.722 30.867 14.646 1.00 51.68 135 THR B CA 1
ATOM 2045 C C . THR B 1 135 ? 51.744 29.984 13.869 1.00 53.60 135 THR B C 1
ATOM 2046 O O . THR B 1 135 ? 50.712 30.464 13.388 1.00 52.69 135 THR B O 1
ATOM 2048 N N . ALA B 1 136 ? 52.049 28.688 13.737 1.00 60.07 136 ALA B N 1
ATOM 2049 C CA . ALA B 1 136 ? 51.566 27.955 12.564 1.00 62.94 136 ALA B CA 1
ATOM 2050 C C . ALA B 1 136 ? 50.142 27.417 12.697 1.00 61.92 136 ALA B C 1
ATOM 2051 O O . ALA B 1 136 ? 49.236 27.838 11.970 1.00 50.39 136 ALA B O 1
ATOM 2053 N N . SER B 1 137 ? 49.917 26.496 13.633 1.00 65.25 137 SER B N 1
ATOM 2054 C CA . SER B 1 137 ? 48.571 25.963 13.811 1.00 59.47 137 SER B CA 1
ATOM 2055 C C . SER B 1 137 ? 47.623 27.057 14.278 1.00 49.82 137 SER B C 1
ATOM 2056 O O . SER B 1 137 ? 46.596 27.330 13.638 1.00 40.95 137 SER B O 1
ATOM 2058 N N . GLN B 1 138 ? 47.990 27.722 15.376 1.00 44.40 138 GLN B N 1
ATOM 2059 C CA . GLN B 1 138 ? 47.124 28.707 16.005 1.00 34.27 138 GLN B CA 1
ATOM 2060 C C . GLN B 1 138 ? 46.649 29.746 14.997 1.00 27.04 138 GLN B C 1
ATOM 2061 O O . GLN B 1 138 ? 45.443 29.908 14.772 1.00 29.95 138 GLN B O 1
ATOM 2071 N N . ALA B 1 140 ? 46.633 29.757 11.859 1.00 21.28 140 ALA B N 1
ATOM 2072 C CA . ALA B 1 140 ? 45.873 29.195 10.748 1.00 23.10 140 ALA B CA 1
ATOM 2073 C C . ALA B 1 140 ? 44.412 29.007 11.134 1.00 17.31 140 ALA B C 1
ATOM 2074 O O . ALA B 1 140 ? 43.511 29.275 10.332 1.00 18.95 140 ALA B O 1
ATOM 2076 N N . ARG B 1 141 ? 44.165 28.538 12.363 1.00 15.94 141 ARG B N 1
ATOM 2077 C CA . ARG B 1 141 ? 42.792 28.349 12.830 1.00 14.58 141 ARG B CA 1
ATOM 2078 C C . ARG B 1 141 ? 42.116 29.678 13.139 1.00 21.02 141 ARG B C 1
ATOM 2079 O O . ARG B 1 141 ? 40.885 29.780 13.090 1.00 22.46 141 ARG B O 1
ATOM 2087 N N . LEU B 1 142 ? 42.899 30.693 13.491 1.00 18.20 142 LEU B N 1
ATOM 2088 C CA . LEU B 1 142 ? 42.345 32.009 13.796 1.00 17.60 142 LEU B CA 1
ATOM 2089 C C . LEU B 1 142 ? 41.802 32.675 12.536 1.00 21.56 142 LEU B C 1
ATOM 2090 O O . LEU B 1 142 ? 40.665 33.168 12.515 1.00 18.97 142 LEU B O 1
ATOM 2095 N N . PHE B 1 143 ? 42.599 32.688 11.465 1.00 15.23 143 PHE B N 1
ATOM 2096 C CA . PHE B 1 143 ? 42.164 33.327 10.226 1.00 16.10 143 PHE B CA 1
ATOM 2097 C C . PHE B 1 143 ? 41.225 32.440 9.410 1.00 17.14 143 PHE B C 1
ATOM 2098 O O . PHE B 1 143 ? 40.422 32.950 8.614 1.00 15.10 143 PHE B O 1
ATOM 2106 N N . GLY B 1 144 ? 41.345 31.120 9.543 1.00 14.33 144 GLY B N 1
ATOM 2107 C CA . GLY B 1 144 ? 40.510 30.218 8.776 1.00 13.72 144 GLY B CA 1
ATOM 2108 C C . GLY B 1 144 ? 40.789 30.270 7.279 1.00 17.23 144 GLY B C 1
ATOM 2109 O O . GLY B 1 144 ? 41.767 30.836 6.811 1.00 17.25 144 GLY B O 1
ATOM 2110 N N . GLY B 1 145 ? 39.873 29.655 6.527 1.00 13.09 145 GLY B N 1
ATOM 2111 C CA . GLY B 1 145 ? 39.996 29.610 5.087 1.00 15.06 145 GLY B CA 1
ATOM 2112 C C . GLY B 1 145 ? 39.634 30.920 4.424 1.00 13.34 145 GLY B C 1
ATOM 2113 O O . GLY B 1 145 ? 38.961 31.772 5.006 1.00 14.10 145 GLY B O 1
ATOM 2114 N N . GLU B 1 146 ? 40.079 31.059 3.170 1.00 12.69 146 GLU B N 1
ATOM 2115 C CA . GLU B 1 146 ? 39.915 32.320 2.444 1.00 11.89 146 GLU B CA 1
ATOM 2116 C C . GLU B 1 146 ? 38.448 32.626 2.143 1.00 12.96 146 GLU B C 1
ATOM 2117 O O . GLU B 1 146 ? 37.977 33.756 2.349 1.00 13.42 146 GLU B O 1
ATOM 2123 N N . ALA B 1 147 ? 37.720 31.641 1.611 1.00 12.29 147 ALA B N 1
ATOM 2124 C CA . ALA B 1 147 ? 36.321 31.894 1.251 1.00 11.97 147 ALA B CA 1
ATOM 2125 C C . ALA B 1 147 ? 35.513 32.280 2.481 1.00 11.98 147 ALA B C 1
ATOM 2126 O O . ALA B 1 147 ? 34.697 33.219 2.440 1.00 12.14 147 ALA B O 1
ATOM 2128 N N . LEU B 1 148 ? 35.739 31.569 3.591 1.00 10.61 148 LEU B N 1
ATOM 2129 C CA . LEU B 1 148 ? 35.037 31.885 4.828 1.00 11.58 148 LEU B CA 1
ATOM 2130 C C . LEU B 1 148 ? 35.432 33.262 5.352 1.00 13.87 148 LEU B C 1
ATOM 2131 O O . LEU B 1 148 ? 34.576 34.020 5.817 1.00 13.13 148 LEU B O 1
ATOM 2136 N N . TRP B 1 149 ? 36.726 33.592 5.306 1.00 11.14 149 TRP B N 1
ATOM 2137 C CA . TRP B 1 149 ? 37.165 34.921 5.733 1.00 10.53 149 TRP B CA 1
ATOM 2138 C C . TRP B 1 149 ? 36.427 36.006 4.967 1.00 10.28 149 TRP B C 1
ATOM 2139 O O . TRP B 1 149 ? 35.958 36.991 5.553 1.00 12.16 149 TRP B O 1
ATOM 2150 N N . ILE B 1 150 ? 36.307 35.840 3.649 1.00 11.41 150 ILE B N 1
ATOM 2151 C CA . ILE B 1 150 ? 35.627 36.857 2.844 1.00 13.23 150 ILE B CA 1
ATOM 2152 C C . ILE B 1 150 ? 34.151 36.975 3.233 1.00 15.84 150 ILE B C 1
ATOM 2153 O O . ILE B 1 150 ? 33.608 38.089 3.332 1.00 12.14 150 ILE B O 1
ATOM 2158 N N . GLU B 1 151 ? 33.475 35.841 3.463 1.00 14.11 151 GLU B N 1
ATOM 2159 C CA . GLU B 1 151 ? 32.077 35.920 3.900 1.00 13.42 151 GLU B CA 1
ATOM 2160 C C . GLU B 1 151 ? 31.952 36.623 5.259 1.00 15.40 151 GLU B C 1
ATOM 2161 O O . GLU B 1 151 ? 31.038 37.437 5.464 1.00 15.18 151 GLU B O 1
ATOM 2167 N N . ARG B 1 152 ? 32.846 36.306 6.205 1.00 11.57 152 ARG B N 1
ATOM 2168 C CA . ARG B 1 152 ? 32.812 36.956 7.519 1.00 12.37 152 ARG B CA 1
ATOM 2169 C C . ARG B 1 152 ? 33.065 38.447 7.391 1.00 14.30 152 ARG B C 1
ATOM 2170 O O . ARG B 1 152 ? 32.409 39.263 8.059 1.00 13.71 152 ARG B O 1
ATOM 2178 N N . CYS B 1 153 ? 33.960 38.828 6.480 1.00 13.46 153 CYS B N 1
ATOM 2179 C CA . CYS B 1 153 ? 34.285 40.241 6.344 1.00 14.04 153 CYS B CA 1
ATOM 2180 C C . CYS B 1 153 ? 33.112 40.989 5.728 1.00 16.50 153 CYS B C 1
ATOM 2181 O O . CYS B 1 153 ? 32.760 42.090 6.172 1.00 16.65 153 CYS B O 1
ATOM 2184 N N . GLN B 1 154 ? 32.437 40.366 4.762 1.00 14.60 154 GLN B N 1
ATOM 2185 C CA . GLN B 1 154 ? 31.295 41.038 4.148 1.00 17.31 154 GLN B CA 1
ATOM 2186 C C . GLN B 1 154 ? 30.117 41.129 5.112 1.00 19.26 154 GLN B C 1
ATOM 2187 O O . GLN B 1 154 ? 29.408 42.145 5.138 1.00 20.00 154 GLN B O 1
ATOM 2193 N N . GLN B 1 155 ? 29.905 40.105 5.940 1.00 15.33 155 GLN B N 1
ATOM 2194 C CA . GLN B 1 155 ? 28.766 40.172 6.850 1.00 18.11 155 GLN B CA 1
ATOM 2195 C C . GLN B 1 155 ? 28.998 41.140 8.002 1.00 19.70 155 GLN B C 1
ATOM 2196 O O . GLN B 1 155 ? 28.041 41.760 8.476 1.00 21.83 155 GLN B O 1
ATOM 2202 N N . GLU B 1 156 ? 30.240 41.311 8.450 1.00 16.66 156 GLU B N 1
ATOM 2203 C CA . GLU B 1 156 ? 30.476 42.211 9.575 1.00 18.65 156 GLU B CA 1
ATOM 2204 C C . GLU B 1 156 ? 30.729 43.641 9.131 1.00 19.68 156 GLU B C 1
ATOM 2205 O O . GLU B 1 156 ? 30.361 44.587 9.849 1.00 18.58 156 GLU B O 1
ATOM 2211 N N . LEU B 1 157 ? 31.271 43.825 7.929 1.00 17.06 157 LEU B N 1
ATOM 2212 C CA . LEU B 1 157 ? 31.776 45.115 7.490 1.00 18.09 157 LEU B CA 1
ATOM 2213 C C . LEU B 1 157 ? 31.196 45.579 6.161 1.00 24.66 157 LEU B C 1
ATOM 2214 O O . LEU B 1 157 ? 31.551 46.669 5.700 1.00 23.05 157 LEU B O 1
ATOM 2219 N N . GLY B 1 158 ? 30.350 44.779 5.519 1.00 24.11 158 GLY B N 1
ATOM 2220 C CA . GLY B 1 158 ? 29.788 45.124 4.234 1.00 23.42 158 GLY B CA 1
ATOM 2221 C C . GLY B 1 158 ? 28.496 45.899 4.291 1.00 25.24 158 GLY B C 1
ATOM 2222 O O . GLY B 1 158 ? 27.902 46.160 3.240 1.00 30.26 158 GLY B O 1
ATOM 2223 N N . GLY B 1 159 ? 28.034 46.268 5.485 1.00 23.79 159 GLY B N 1
ATOM 2224 C CA . GLY B 1 159 ? 26.756 46.944 5.636 1.00 20.54 159 GLY B CA 1
ATOM 2225 C C . GLY B 1 159 ? 25.763 46.175 6.486 1.00 32.32 159 GLY B C 1
ATOM 2226 O O . GLY B 1 159 ? 25.781 44.942 6.515 1.00 32.53 159 GLY B O 1
ATOM 2227 N N . ALA B 1 160 ? 24.884 46.889 7.183 1.00 30.45 160 ALA B N 1
ATOM 2228 C CA . ALA B 1 160 ? 23.909 46.236 8.043 1.00 38.49 160 ALA B CA 1
ATOM 2229 C C . ALA B 1 160 ? 22.680 45.810 7.247 1.00 37.16 160 ALA B C 1
ATOM 2230 O O . ALA B 1 160 ? 22.194 44.688 7.407 1.00 49.67 160 ALA B O 1
#